Protein AF-0000000086521805 (afdb_homodimer)

Organism: NCBI:txid111769

Nearest PDB structures (foldseek):
  3w6j-assembly1_C  TM=8.591E-01  e=2.319E-16  Geobacillus stearothermophilus
  4i98-assembly1_C  TM=8.480E-01  e=3.031E-14  Streptococcus pneumoniae P1031
  3w6j-assembly2_E  TM=4.834E-01  e=1.628E-15  Geobacillus stearothermophilus
  4i98-assembly1_B  TM=4.849E-01  e=2.946E-13  Streptococcus pneumoniae P1031
  1t6s-assembly1_A  TM=4.443E-01  e=9.223E-12  Chlorobaculum tepidum TLS

Radius of gyration: 25.76 Å; Cα contacts (8 Å, |Δi|>4): 483; chains: 2; bounding box: 54×80×62 Å

InterPro domains:
  IPR005234 Chromosome segregation/condensation protein ScpB [PF04079] (6-166)
  IPR005234 Chromosome segregation/condensation protein ScpB [PIRSF019345] (3-171)
  IPR005234 Chromosome segregation/condensation protein ScpB [PTHR34298] (1-171)
  IPR005234 Chromosome segregation/condensation protein ScpB [TIGR00281] (2-167)
  IPR036388 Winged helix-like DNA-binding domain superfamily [G3DSA:1.10.10.10] (1-81)
  IPR036388 Winged helix-like DNA-binding domain superfamily [G3DSA:1.10.10.10] (82-173)
  IPR036390 Winged helix DNA-binding domain superfamily [SSF46785] (2-77)
  IPR036390 Winged helix DNA-binding domain superfamily [SSF46785] (81-157)

Foldseek 3Di:
DLLLVVVVVVQAPDPAAAALVRSVVVDDVVVVQDSVNNVVSLVVNQVVCPPPQWHWFQWQRHIHIDGDLVCVVVVQVPQPDRPDPDDPLLVLLLVCQLVPPQDFQVRSCVVVVHHRDPVSVVVCVVQQQKDFPFFDPDVVRTTTMHGDSSVGRQQRHNDSVPDDDPVVVVVPPVVSRPRPCPRD/DLLLVVVVVVQAPDPAAAALVRSVVVDDVVVVQDSVNNVVSLVVNQVVCPPPQWHWFQWQRHIHIDGDLVCVVVVQVPPPDRPDDDDPLLVLLLVCQLVPPQDFQVRSCVVVVHHRDPVSVVVCVVQQQKDFPFFDPDVVRTTTMHGDSSVRRQQRHNDSVPDDDPVVVVVPPVVSRPRPCPDD

Sequence (368 aa):
MNLELILQAILLTADKPLSLEQLESYFLPEERVSRSAIRVALHTLQAACATQSFELQETASGFRLQTRAAFQTWVQRHSEEKPAKYSRAFLETLALIAWRQPITRAEIEAVRGVAVNANVIKTLLEREWVKVLGHKDVPGRPEMLGTTRQFLDYFNLKSLDELPSLLAMKGLDIDQLPLALDSKMNLELILQAILLTADKPLSLEQLESYFLPEERVSRSAIRVALHTLQAACATQSFELQETASGFRLQTRAAFQTWVQRHSEEKPAKYSRAFLETLALIAWRQPITRAEIEAVRGVAVNANVIKTLLEREWVKVLGHKDVPGRPEMLGTTRQFLDYFNLKSLDELPSLLAMKGLDIDQLPLALDSK

Structure (mmCIF, N/CA/C/O backbone):
data_AF-0000000086521805-model_v1
#
loop_
_entity.id
_entity.type
_entity.pdbx_description
1 polymer 'SMC-Scp complex subunit ScpB'
#
loop_
_atom_site.group_PDB
_atom_site.id
_atom_site.type_symbol
_atom_site.label_atom_id
_atom_site.label_alt_id
_atom_site.label_comp_id
_atom_site.label_asym_id
_atom_site.label_entity_id
_atom_site.label_seq_id
_atom_site.pdbx_PDB_ins_code
_atom_site.Cartn_x
_atom_site.Cartn_y
_atom_site.Cartn_z
_atom_site.occupancy
_atom_site.B_iso_or_equiv
_atom_site.auth_seq_id
_atom_site.auth_comp_id
_atom_site.auth_asym_id
_atom_site.auth_atom_id
_atom_site.pdbx_PDB_model_num
ATOM 1 N N . MET A 1 1 ? 20.828 -3.129 14.422 1 81.94 1 MET A N 1
ATOM 2 C CA . MET A 1 1 ? 19.922 -3.092 13.281 1 81.94 1 MET A CA 1
ATOM 3 C C . MET A 1 1 ? 18.906 -4.238 13.359 1 81.94 1 MET A C 1
ATOM 5 O O . MET A 1 1 ? 19.281 -5.379 13.633 1 81.94 1 MET A O 1
ATOM 9 N N . ASN A 1 2 ? 17.609 -3.957 13.523 1 94.44 2 ASN A N 1
ATOM 10 C CA . ASN A 1 2 ? 16.578 -4.98 13.555 1 94.44 2 ASN A CA 1
ATOM 11 C C . ASN A 1 2 ? 16.109 -5.348 12.148 1 94.44 2 ASN A C 1
ATOM 13 O O . ASN A 1 2 ? 15.195 -4.723 11.609 1 94.44 2 ASN A O 1
ATOM 17 N N . LEU A 1 3 ? 16.734 -6.387 11.602 1 97.75 3 LEU A N 1
ATOM 18 C CA . LEU A 1 3 ? 16.578 -6.73 10.195 1 97.75 3 LEU A CA 1
ATOM 19 C C . LEU A 1 3 ? 15.148 -7.152 9.898 1 97.75 3 LEU A C 1
ATOM 21 O O . LEU A 1 3 ? 14.617 -6.855 8.82 1 97.75 3 LEU A O 1
ATOM 25 N N . GLU A 1 4 ? 14.562 -7.793 10.852 1 97.88 4 GLU A N 1
ATOM 26 C CA . GLU A 1 4 ? 13.188 -8.25 10.68 1 97.88 4 GLU A CA 1
ATOM 27 C C . GLU A 1 4 ? 12.234 -7.066 10.484 1 97.88 4 GLU A C 1
ATOM 29 O O . GLU A 1 4 ? 11.375 -7.094 9.602 1 97.88 4 GLU A O 1
ATOM 34 N N . LEU A 1 5 ? 12.445 -6.066 11.219 1 98.12 5 LEU A N 1
ATOM 35 C CA . LEU A 1 5 ? 11.578 -4.895 11.133 1 98.12 5 LEU A CA 1
ATOM 36 C C . LEU A 1 5 ? 11.867 -4.098 9.867 1 98.12 5 LEU A C 1
ATOM 38 O O . LEU A 1 5 ? 10.961 -3.527 9.266 1 98.12 5 LEU A O 1
ATOM 42 N N . ILE A 1 6 ? 13.102 -4.078 9.516 1 97.94 6 ILE A N 1
ATOM 43 C CA . ILE A 1 6 ? 13.461 -3.398 8.273 1 97.94 6 ILE A CA 1
ATOM 44 C C . ILE A 1 6 ? 12.805 -4.102 7.09 1 97.94 6 ILE A C 1
ATOM 46 O O . ILE A 1 6 ? 12.211 -3.455 6.227 1 97.94 6 ILE A O 1
ATOM 50 N N . LEU A 1 7 ? 12.875 -5.379 7.062 1 98.56 7 LEU A N 1
ATOM 51 C CA . LEU A 1 7 ? 12.258 -6.156 5.992 1 98.56 7 LEU A CA 1
ATOM 52 C C . LEU A 1 7 ? 10.742 -5.992 6.004 1 98.56 7 LEU A C 1
ATOM 54 O O . LEU A 1 7 ? 10.109 -5.938 4.949 1 98.56 7 LEU A O 1
ATOM 58 N N . GLN A 1 8 ? 10.195 -5.914 7.191 1 98.69 8 GLN A N 1
ATOM 59 C CA . GLN A 1 8 ? 8.766 -5.641 7.305 1 98.69 8 GLN A CA 1
ATOM 60 C C . GLN A 1 8 ? 8.406 -4.316 6.633 1 98.69 8 GLN A C 1
ATOM 62 O O . GLN A 1 8 ? 7.473 -4.258 5.828 1 98.69 8 GLN A O 1
ATOM 67 N N . ALA A 1 9 ? 9.133 -3.309 6.922 1 98 9 ALA A N 1
ATOM 68 C CA . ALA A 1 9 ? 8.891 -1.988 6.348 1 98 9 ALA A CA 1
ATOM 69 C C . ALA A 1 9 ? 8.984 -2.025 4.824 1 98 9 ALA A C 1
ATOM 71 O O . ALA A 1 9 ? 8.109 -1.508 4.129 1 98 9 ALA A O 1
ATOM 72 N N . ILE A 1 10 ? 9.984 -2.67 4.332 1 97.5 10 ILE A N 1
ATOM 73 C CA . ILE A 1 10 ? 10.234 -2.762 2.896 1 97.5 10 ILE A CA 1
ATOM 74 C C . ILE A 1 10 ? 9.078 -3.502 2.219 1 97.5 10 ILE A C 1
ATOM 76 O O . ILE A 1 10 ? 8.516 -3.018 1.233 1 97.5 10 ILE A O 1
ATOM 80 N N . LEU A 1 11 ? 8.695 -4.59 2.807 1 98.12 11 LEU A N 1
ATOM 81 C CA . LEU A 1 11 ? 7.703 -5.453 2.166 1 98.12 11 LEU A CA 1
ATOM 82 C C . LEU A 1 11 ? 6.309 -4.844 2.264 1 98.12 11 LEU A C 1
ATOM 84 O O . LEU A 1 11 ? 5.488 -5.012 1.357 1 98.12 11 LEU A O 1
ATOM 88 N N . LEU A 1 12 ? 6.027 -4.137 3.314 1 97.25 12 LEU A N 1
ATOM 89 C CA . LEU A 1 12 ? 4.723 -3.502 3.461 1 97.25 12 LEU A CA 1
ATOM 90 C C . LEU A 1 12 ? 4.543 -2.385 2.439 1 97.25 12 LEU A C 1
ATOM 92 O O . LEU A 1 12 ? 3.416 -2.064 2.055 1 97.25 12 LEU A O 1
ATOM 96 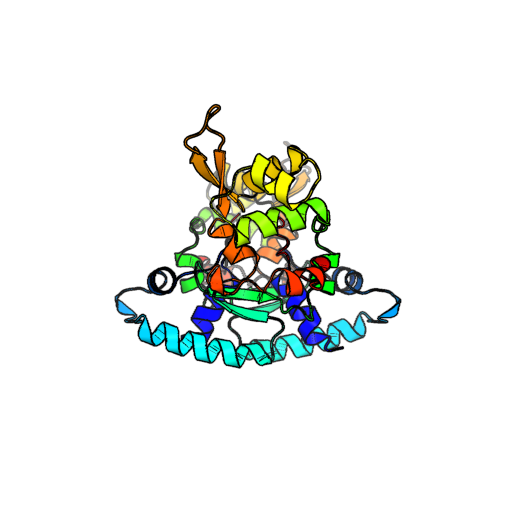N N . THR A 1 13 ? 5.66 -1.819 1.996 1 95.06 13 THR A N 1
ATOM 97 C CA . THR A 1 13 ? 5.57 -0.682 1.087 1 95.06 13 THR A CA 1
ATOM 98 C C . THR A 1 13 ? 5.789 -1.125 -0.357 1 95.06 13 THR A C 1
ATOM 100 O O . THR A 1 13 ? 5.625 -0.333 -1.286 1 95.06 13 THR A O 1
ATOM 103 N N . ALA A 1 14 ? 6.125 -2.379 -0.542 1 94.62 14 ALA A N 1
ATOM 104 C CA . ALA A 1 14 ? 6.348 -2.906 -1.885 1 94.62 14 ALA A CA 1
ATOM 105 C C . ALA A 1 14 ? 5.023 -3.193 -2.59 1 94.62 14 ALA A C 1
ATOM 107 O O . ALA A 1 14 ? 4.078 -3.68 -1.968 1 94.62 14 ALA A O 1
ATOM 108 N N . ASP A 1 15 ? 4.98 -2.986 -3.889 1 91.56 15 ASP A N 1
ATOM 109 C CA . ASP A 1 15 ? 3.762 -3.227 -4.66 1 91.56 15 ASP A CA 1
ATOM 110 C C . ASP A 1 15 ? 3.836 -4.559 -5.398 1 91.56 15 ASP A C 1
ATOM 112 O O . ASP A 1 15 ? 2.916 -4.918 -6.137 1 91.56 15 ASP A O 1
ATOM 116 N N . LYS A 1 16 ? 4.898 -5.199 -5.266 1 94.69 16 LYS A N 1
ATOM 117 C CA . LYS A 1 16 ? 5.121 -6.508 -5.875 1 94.69 16 LYS A CA 1
ATOM 118 C C . LYS A 1 16 ? 5.988 -7.391 -4.98 1 94.69 16 LYS A C 1
ATOM 120 O O . LYS A 1 16 ? 6.68 -6.887 -4.09 1 94.69 16 LYS A O 1
ATOM 125 N N . PRO A 1 17 ? 5.93 -8.695 -5.191 1 97.56 17 PRO A N 1
ATOM 126 C CA . PRO A 1 17 ? 6.871 -9.547 -4.449 1 97.56 17 PRO A CA 1
ATOM 127 C C . PRO A 1 17 ? 8.328 -9.211 -4.754 1 97.56 17 PRO A C 1
ATOM 129 O O . PRO A 1 17 ? 8.656 -8.812 -5.875 1 97.56 17 PRO A O 1
ATOM 132 N N . LEU A 1 18 ? 9.164 -9.414 -3.744 1 97.75 18 LEU A N 1
ATOM 133 C CA . LEU A 1 18 ? 10.586 -9.117 -3.906 1 97.75 18 LEU A CA 1
ATOM 134 C C . LEU A 1 18 ? 11.43 -10.367 -3.684 1 97.75 18 LEU A C 1
ATOM 136 O O . LEU A 1 18 ? 11.273 -11.062 -2.676 1 97.75 18 LEU A O 1
ATOM 140 N N . SER A 1 19 ? 12.289 -10.625 -4.633 1 97.94 19 SER A N 1
ATOM 141 C CA . SER A 1 19 ? 13.219 -11.742 -4.492 1 97.94 19 SER A CA 1
ATOM 142 C C . SER A 1 19 ? 14.258 -11.469 -3.412 1 97.94 19 SER A C 1
ATOM 144 O O . SER A 1 19 ? 14.391 -10.336 -2.949 1 97.94 19 SER A O 1
ATOM 146 N N . LEU A 1 20 ? 15.031 -12.547 -3.051 1 98 20 LEU A N 1
ATOM 147 C CA . LEU A 1 20 ? 16.109 -12.383 -2.088 1 98 20 LEU A CA 1
ATOM 148 C C . LEU A 1 20 ? 17.156 -11.391 -2.598 1 98 20 LEU A C 1
ATOM 150 O O . LEU A 1 20 ? 17.656 -10.57 -1.831 1 98 20 LEU A O 1
ATOM 154 N N . GLU A 1 21 ? 17.422 -11.492 -3.879 1 96.94 21 GLU A N 1
ATOM 155 C CA . GLU A 1 21 ? 18.391 -10.586 -4.5 1 96.94 21 GLU A CA 1
ATOM 156 C C . GLU A 1 21 ? 17.891 -9.141 -4.438 1 96.94 21 GLU A C 1
ATOM 158 O O . GLU A 1 21 ? 18.656 -8.234 -4.102 1 96.94 21 GLU A O 1
ATOM 163 N N . GLN A 1 22 ? 16.688 -8.93 -4.777 1 96.56 22 GLN A N 1
ATOM 164 C CA . GLN A 1 22 ? 16.094 -7.59 -4.723 1 96.56 22 GLN A CA 1
ATOM 165 C C . GLN A 1 22 ? 16.109 -7.047 -3.297 1 96.56 22 GLN A C 1
ATOM 167 O O . GLN A 1 22 ? 16.422 -5.875 -3.074 1 96.56 22 GLN A O 1
ATOM 172 N N . LEU A 1 23 ? 15.727 -7.863 -2.316 1 97.88 23 LEU A N 1
ATOM 173 C CA . LEU A 1 23 ? 15.758 -7.449 -0.919 1 97.88 23 LEU A CA 1
ATOM 174 C C . LEU A 1 23 ? 17.172 -7.051 -0.501 1 97.88 23 LEU A C 1
ATOM 176 O O . LEU A 1 23 ? 17.359 -6.055 0.2 1 97.88 23 LEU A O 1
ATOM 180 N N . GLU A 1 24 ? 18.125 -7.805 -0.958 1 96.62 24 GLU A N 1
ATOM 181 C CA . GLU A 1 24 ? 19.516 -7.504 -0.649 1 96.62 24 GLU A CA 1
ATOM 182 C C . GLU A 1 24 ? 19.922 -6.133 -1.184 1 96.62 24 GLU A C 1
ATOM 184 O O . GLU A 1 24 ? 20.703 -5.418 -0.552 1 96.62 24 GLU A O 1
ATOM 189 N N . SER A 1 25 ? 19.375 -5.766 -2.291 1 95.12 25 SER A N 1
ATOM 190 C CA . SER A 1 25 ? 19.75 -4.523 -2.965 1 95.12 25 SER A CA 1
ATOM 191 C C . SER A 1 25 ? 19.266 -3.305 -2.189 1 95.12 25 SER A C 1
ATOM 193 O O . SER A 1 25 ? 19.688 -2.182 -2.461 1 95.12 25 SER A O 1
ATOM 195 N N . TYR A 1 26 ? 18.406 -3.479 -1.226 1 95.12 26 TYR A N 1
ATOM 196 C CA . TYR A 1 26 ? 17.938 -2.375 -0.395 1 95.12 26 TYR A CA 1
ATOM 197 C C . TYR A 1 26 ? 19 -1.955 0.609 1 95.12 26 TYR A C 1
ATOM 199 O O . TYR A 1 26 ? 18.891 -0.902 1.24 1 95.12 26 TYR A O 1
ATOM 207 N N . PHE A 1 27 ? 20.031 -2.76 0.717 1 96 27 PHE A N 1
ATOM 208 C CA . PHE A 1 27 ? 21.062 -2.496 1.715 1 96 27 PHE A CA 1
ATOM 209 C C . PHE A 1 27 ? 22.359 -2.07 1.049 1 96 27 PHE A C 1
ATOM 211 O O . PHE A 1 27 ? 22.734 -2.594 -0.006 1 96 27 PHE A O 1
ATOM 218 N N . LEU A 1 28 ? 23.031 -1.147 1.717 1 93.88 28 LEU A N 1
ATOM 219 C CA . LEU A 1 28 ? 24.344 -0.722 1.253 1 93.88 28 LEU A CA 1
ATOM 220 C C . LEU A 1 28 ? 25.406 -1.768 1.588 1 93.88 28 LEU A C 1
ATOM 222 O O . LEU A 1 28 ? 25.266 -2.502 2.57 1 93.88 28 LEU A O 1
ATOM 226 N N . PRO A 1 29 ? 26.453 -1.758 0.755 1 93.88 29 PRO A N 1
ATOM 227 C CA . PRO A 1 29 ? 27.516 -2.727 1.018 1 93.88 29 PRO A CA 1
ATOM 228 C C . PRO A 1 29 ? 28.094 -2.617 2.432 1 93.88 29 PRO A C 1
ATOM 230 O O . PRO A 1 29 ? 28.406 -3.633 3.055 1 93.88 29 PRO A O 1
ATOM 233 N N . GLU A 1 30 ? 28.078 -1.442 2.986 1 94.38 30 GLU A N 1
ATOM 234 C CA . GLU A 1 30 ? 28.656 -1.199 4.305 1 94.38 30 GLU A CA 1
ATOM 235 C C . GLU A 1 30 ? 27.797 -1.804 5.41 1 94.38 30 GLU A C 1
ATOM 237 O O . GLU A 1 30 ? 28.266 -2.02 6.523 1 94.38 30 GLU A O 1
ATOM 242 N N . GLU A 1 31 ? 26.531 -2.08 5.094 1 94.38 31 GLU A N 1
ATOM 243 C CA . GLU A 1 31 ? 25.625 -2.658 6.082 1 94.38 31 GLU A CA 1
ATOM 244 C C . GLU A 1 31 ? 25.812 -4.164 6.199 1 94.38 31 GLU A C 1
ATOM 246 O O . GLU A 1 31 ? 25.359 -4.785 7.16 1 94.38 31 GLU A O 1
ATOM 251 N N . ARG A 1 32 ? 26.5 -4.805 5.266 1 94.25 32 ARG A N 1
ATOM 252 C CA . ARG A 1 32 ? 26.938 -6.195 5.281 1 94.25 32 ARG A CA 1
ATOM 253 C C . ARG A 1 32 ? 25.781 -7.141 5.566 1 94.25 32 ARG A C 1
ATOM 255 O O . ARG A 1 32 ? 25.891 -8.031 6.41 1 94.25 32 ARG A O 1
ATOM 262 N N . VAL A 1 33 ? 24.672 -6.91 5.016 1 97.12 33 VAL A N 1
ATOM 263 C CA . VAL A 1 33 ? 23.531 -7.809 5.133 1 97.12 33 VAL A CA 1
ATOM 264 C C . VAL A 1 33 ? 23.594 -8.859 4.027 1 97.12 33 VAL A C 1
ATOM 266 O O . VAL A 1 33 ? 23.516 -8.531 2.844 1 97.12 33 VAL A O 1
ATOM 269 N N . SER A 1 34 ? 23.688 -10.141 4.422 1 96.38 34 SER A N 1
ATOM 270 C CA . SER A 1 34 ? 23.781 -11.242 3.467 1 96.38 34 SER A CA 1
ATOM 271 C C . SER A 1 34 ? 22.406 -11.805 3.141 1 96.38 34 SER A C 1
ATOM 273 O O . SER A 1 34 ? 21.453 -11.594 3.889 1 96.38 34 SER A O 1
ATOM 275 N N . ARG A 1 35 ? 22.406 -12.57 2.105 1 96.62 35 ARG A N 1
ATOM 276 C CA . ARG A 1 35 ? 21.172 -13.242 1.737 1 96.62 35 ARG A CA 1
ATOM 277 C C . ARG A 1 35 ? 20.766 -14.266 2.799 1 96.62 35 ARG A C 1
ATOM 279 O O . ARG A 1 35 ? 19.578 -14.461 3.053 1 96.62 35 ARG A O 1
ATOM 286 N N . SER A 1 36 ? 21.703 -14.875 3.363 1 97.5 36 SER A N 1
ATOM 287 C CA . SER A 1 36 ? 21.422 -15.82 4.438 1 97.5 36 SER A CA 1
ATOM 288 C C . SER A 1 36 ? 20.797 -15.125 5.641 1 97.5 36 SER A C 1
ATOM 290 O O . SER A 1 36 ? 19.859 -15.641 6.246 1 97.5 36 SER A O 1
ATOM 292 N N . ALA A 1 37 ? 21.297 -14.016 6.004 1 97.94 37 ALA A N 1
ATOM 293 C CA . ALA A 1 37 ? 20.734 -13.227 7.098 1 97.94 37 ALA A CA 1
ATOM 294 C C . ALA A 1 37 ? 19.297 -12.805 6.789 1 97.94 37 ALA A C 1
ATOM 296 O O . ALA A 1 37 ? 18.438 -12.812 7.668 1 97.94 37 ALA A O 1
ATOM 297 N N . ILE A 1 38 ? 19.094 -12.438 5.527 1 98.56 38 ILE A N 1
ATOM 298 C CA . ILE A 1 38 ? 17.75 -12.039 5.094 1 98.56 38 ILE A CA 1
ATOM 299 C C . ILE A 1 38 ? 16.797 -13.211 5.242 1 98.56 38 ILE A C 1
ATOM 301 O O . ILE A 1 38 ? 15.68 -13.047 5.75 1 98.56 38 ILE A O 1
ATOM 305 N N . ARG A 1 39 ? 17.203 -14.352 4.871 1 98.19 39 ARG A N 1
ATOM 306 C CA . ARG A 1 39 ? 16.359 -15.531 4.98 1 98.19 39 ARG A CA 1
ATOM 307 C C . ARG A 1 39 ? 15.984 -15.805 6.434 1 98.19 39 ARG A C 1
ATOM 309 O O . ARG A 1 39 ? 14.828 -16.125 6.738 1 98.19 39 ARG A O 1
ATOM 316 N N . VAL A 1 40 ? 16.922 -15.727 7.254 1 98.25 40 VAL A N 1
ATOM 317 C CA . VAL A 1 40 ? 16.672 -15.945 8.68 1 98.25 40 VAL A CA 1
ATOM 318 C C . VAL A 1 40 ? 15.695 -14.906 9.203 1 98.25 40 VAL A C 1
ATOM 320 O O . VAL A 1 40 ? 14.758 -15.242 9.93 1 98.25 40 VAL A O 1
ATOM 323 N N . ALA A 1 41 ? 15.906 -13.711 8.828 1 98.62 41 ALA A N 1
ATOM 324 C CA . ALA A 1 41 ? 15.031 -12.625 9.266 1 98.62 41 ALA A CA 1
ATOM 325 C C . ALA A 1 41 ? 13.617 -12.812 8.727 1 98.62 41 ALA A C 1
ATOM 327 O O . ALA A 1 41 ? 12.641 -12.5 9.414 1 98.62 41 ALA A O 1
ATOM 328 N N . LEU A 1 42 ? 13.523 -13.273 7.504 1 98.75 42 LEU A N 1
ATOM 329 C CA . LEU A 1 42 ? 12.211 -13.539 6.918 1 98.75 42 LEU A CA 1
ATOM 330 C C . LEU A 1 42 ? 11.477 -14.633 7.691 1 98.75 42 LEU A C 1
ATOM 332 O O . LEU A 1 42 ? 10.258 -14.562 7.863 1 98.75 42 LEU A O 1
ATOM 336 N N . HIS A 1 43 ? 12.195 -15.578 8.117 1 98.19 43 HIS A N 1
ATOM 337 C CA . HIS A 1 43 ? 11.602 -16.625 8.945 1 98.19 43 HIS A CA 1
ATOM 338 C C . HIS A 1 43 ? 11.086 -16.047 10.266 1 98.19 43 HIS A C 1
ATOM 340 O O . HIS A 1 43 ? 9.977 -16.391 10.703 1 98.19 43 HIS A O 1
ATOM 346 N N . THR A 1 44 ? 11.852 -15.273 10.859 1 98.19 44 THR A N 1
ATOM 347 C CA . THR A 1 44 ? 11.445 -14.602 12.086 1 98.19 44 THR A CA 1
ATOM 348 C C . THR A 1 44 ? 10.219 -13.727 11.844 1 98.19 44 THR A C 1
ATOM 350 O O . THR A 1 44 ? 9.281 -13.727 12.648 1 98.19 44 THR A O 1
ATOM 353 N N . LEU A 1 45 ? 10.242 -13.016 10.75 1 98.38 45 LEU A N 1
ATOM 354 C CA . LEU A 1 45 ? 9.117 -12.164 10.367 1 98.38 45 LEU A CA 1
ATOM 355 C C . LEU A 1 45 ? 7.852 -13 10.172 1 98.38 45 LEU A C 1
ATOM 357 O O . LEU A 1 45 ? 6.766 -12.602 10.594 1 98.38 45 LEU A O 1
ATOM 361 N N . GLN A 1 46 ? 8.016 -14.078 9.539 1 98.25 46 GLN A N 1
ATOM 362 C CA . GLN A 1 46 ? 6.883 -14.977 9.32 1 98.25 46 GLN A CA 1
ATOM 363 C C . GLN A 1 46 ? 6.219 -15.344 10.648 1 98.25 46 GLN A C 1
ATOM 365 O O . GLN A 1 46 ? 4.992 -15.297 10.758 1 98.25 46 GLN A O 1
ATOM 370 N N . ALA A 1 47 ? 6.973 -15.68 11.578 1 97.69 47 ALA A N 1
ATOM 371 C CA . ALA A 1 47 ? 6.465 -16.047 12.898 1 97.69 47 ALA A CA 1
ATOM 372 C C . ALA A 1 47 ? 5.789 -14.859 13.578 1 97.69 47 ALA A C 1
ATOM 374 O O . ALA A 1 47 ? 4.742 -15.008 14.211 1 97.69 47 ALA A O 1
ATOM 375 N N . ALA A 1 48 ? 6.359 -13.727 13.422 1 96.69 48 ALA A N 1
ATOM 376 C CA . ALA A 1 48 ? 5.844 -12.516 14.055 1 96.69 48 ALA A CA 1
ATOM 377 C C . ALA A 1 48 ? 4.5 -12.109 13.453 1 96.69 48 ALA A C 1
ATOM 379 O O . ALA A 1 48 ? 3.699 -11.438 14.102 1 96.69 48 ALA A O 1
ATOM 380 N N . CYS A 1 49 ? 4.219 -12.523 12.234 1 97.38 49 CYS A N 1
ATOM 381 C CA . CYS A 1 49 ? 2.994 -12.156 11.523 1 97.38 49 CYS A CA 1
ATOM 382 C C . CYS A 1 49 ? 1.788 -12.875 12.117 1 97.38 49 CYS A C 1
ATOM 384 O O . CYS A 1 49 ? 0.645 -12.5 11.852 1 97.38 49 CYS A O 1
ATOM 386 N N . ALA A 1 50 ? 1.977 -13.859 12.93 1 94.94 50 ALA A N 1
ATOM 387 C CA . ALA A 1 50 ? 0.901 -14.695 13.461 1 94.94 50 ALA A CA 1
ATOM 388 C C . ALA A 1 50 ? -0.111 -13.859 14.242 1 94.94 50 ALA A C 1
ATOM 390 O O . ALA A 1 50 ? -1.288 -14.219 14.32 1 94.94 50 ALA A O 1
ATOM 391 N N . THR A 1 51 ? 0.338 -12.773 14.758 1 94.88 51 THR A N 1
ATOM 392 C CA . THR A 1 51 ? -0.541 -11.953 15.578 1 94.88 51 THR A CA 1
ATOM 393 C C . THR A 1 51 ? -0.939 -10.68 14.836 1 94.88 51 THR A C 1
ATOM 395 O O . THR A 1 51 ? -1.428 -9.727 15.445 1 94.88 51 THR A O 1
ATOM 398 N N . GLN A 1 52 ? -0.668 -10.633 13.617 1 97.44 52 GLN A N 1
ATOM 399 C CA . GLN A 1 52 ? -0.974 -9.469 12.789 1 97.44 52 GLN A CA 1
ATOM 400 C C . GLN A 1 52 ? -2.086 -9.781 11.789 1 97.44 52 GLN A C 1
ATOM 402 O O . GLN A 1 52 ? -2.5 -10.938 11.656 1 97.44 52 GLN A O 1
ATOM 407 N N . SER A 1 53 ? -2.562 -8.734 11.188 1 98.12 53 SER A N 1
ATOM 408 C CA . SER A 1 53 ? -3.605 -8.898 10.18 1 98.12 53 SER A CA 1
ATOM 409 C C . SER A 1 53 ? -3.016 -9.312 8.836 1 98.12 53 SER A C 1
ATOM 411 O O . SER A 1 53 ? -3.754 -9.602 7.891 1 98.12 53 SER A O 1
ATOM 413 N N . PHE A 1 54 ? -1.688 -9.398 8.734 1 98 54 PHE A N 1
ATOM 414 C CA . PHE A 1 54 ? -1.013 -9.727 7.484 1 98 54 PHE A CA 1
ATOM 415 C C . PHE A 1 54 ? -0.125 -10.953 7.66 1 98 54 PHE A C 1
ATOM 417 O O . PHE A 1 54 ? 0.142 -11.383 8.789 1 98 54 PHE A O 1
ATOM 424 N N . GLU A 1 55 ? 0.285 -11.445 6.504 1 98.06 55 GLU A N 1
ATOM 425 C CA . GLU A 1 55 ? 1.144 -12.625 6.504 1 98.06 55 GLU A CA 1
ATOM 426 C C . GLU A 1 55 ? 2.227 -12.516 5.434 1 98.06 55 GLU A C 1
ATOM 428 O O . GLU A 1 55 ? 2.076 -11.773 4.461 1 98.06 55 GLU A O 1
ATOM 433 N N . LEU A 1 56 ? 3.32 -13.188 5.73 1 98.5 56 LEU A N 1
ATOM 434 C CA . LEU A 1 56 ? 4.398 -13.297 4.754 1 98.5 56 LEU A CA 1
ATOM 435 C C . LEU A 1 56 ? 4.148 -14.461 3.799 1 98.5 56 LEU A C 1
ATOM 437 O O . LEU A 1 56 ? 3.941 -15.594 4.23 1 98.5 56 LEU A O 1
ATOM 441 N N . GLN A 1 57 ? 4.16 -14.148 2.512 1 97.25 57 GLN A N 1
ATOM 442 C CA . GLN A 1 57 ? 3.943 -15.156 1.479 1 97.25 57 GLN A CA 1
ATOM 443 C C . GLN A 1 57 ? 5.121 -15.203 0.509 1 97.25 57 GLN A C 1
ATOM 445 O O . GLN A 1 57 ? 5.633 -14.164 0.086 1 97.25 57 GLN A O 1
ATOM 450 N N . GLU A 1 58 ? 5.543 -16.391 0.279 1 97.44 58 GLU A N 1
ATOM 451 C CA . GLU A 1 58 ? 6.531 -16.594 -0.779 1 97.44 58 GLU A CA 1
ATOM 452 C C . GLU A 1 58 ? 5.871 -17.078 -2.066 1 97.44 58 GLU A C 1
ATOM 454 O O . GLU A 1 58 ? 5.109 -18.047 -2.053 1 97.44 58 GLU A O 1
ATOM 459 N N . THR A 1 59 ? 6.102 -16.359 -3.172 1 97.12 59 THR A N 1
ATOM 460 C CA . THR A 1 59 ? 5.582 -16.719 -4.48 1 97.12 59 THR A CA 1
ATOM 461 C C . THR A 1 59 ? 6.719 -16.984 -5.465 1 97.12 59 THR A C 1
ATOM 463 O O . THR A 1 59 ? 7.883 -17.078 -5.066 1 97.12 59 THR A O 1
ATOM 466 N N . ALA A 1 60 ? 6.332 -17.172 -6.711 1 97 60 ALA A N 1
ATOM 467 C CA . ALA A 1 60 ? 7.332 -17.438 -7.738 1 97 60 ALA A CA 1
ATOM 468 C C . ALA A 1 60 ? 8.312 -16.266 -7.871 1 97 60 ALA A C 1
ATOM 470 O O . ALA A 1 60 ? 9.484 -16.469 -8.195 1 97 60 ALA A O 1
ATOM 471 N N . SER A 1 61 ? 7.852 -15.117 -7.555 1 97.69 61 SER A N 1
ATOM 472 C CA . SER A 1 61 ? 8.68 -13.938 -7.785 1 97.69 61 SER A CA 1
ATOM 473 C C . SER A 1 61 ? 9.375 -13.492 -6.504 1 97.69 61 SER A C 1
ATOM 475 O O . SER A 1 61 ? 10.18 -12.555 -6.523 1 97.69 61 SER A O 1
ATOM 477 N N . GLY A 1 62 ? 8.961 -14.094 -5.395 1 98.12 62 GLY A N 1
ATOM 478 C CA . GLY A 1 62 ? 9.625 -13.734 -4.152 1 98.12 62 GLY A CA 1
ATOM 479 C C . GLY A 1 62 ? 8.672 -13.602 -2.98 1 98.12 62 GLY A C 1
ATOM 480 O O . GLY A 1 62 ? 7.738 -14.398 -2.842 1 98.12 62 GLY A O 1
ATOM 481 N N . PHE A 1 63 ? 9 -12.602 -2.131 1 98.56 63 PHE A N 1
ATOM 482 C CA . PHE A 1 63 ? 8.289 -12.461 -0.868 1 98.56 63 PHE A CA 1
ATOM 483 C C . PHE A 1 63 ? 7.406 -11.219 -0.88 1 98.56 63 PHE A C 1
ATOM 485 O O . PHE A 1 63 ? 7.797 -10.18 -1.419 1 98.56 63 PHE A O 1
ATOM 492 N N . ARG A 1 64 ? 6.281 -11.367 -0.215 1 98.19 64 ARG A N 1
ATOM 493 C CA . ARG A 1 64 ? 5.406 -10.219 -0.02 1 98.19 64 ARG A CA 1
ATOM 494 C C . ARG A 1 64 ? 4.645 -10.328 1.3 1 98.19 64 ARG A C 1
ATOM 496 O O . ARG A 1 64 ? 4.473 -11.422 1.835 1 98.19 64 ARG A O 1
ATOM 503 N N . LEU A 1 65 ? 4.281 -9.18 1.799 1 98.31 65 LEU A N 1
ATOM 504 C CA . LEU A 1 65 ? 3.299 -9.141 2.875 1 98.31 65 LEU A CA 1
ATOM 505 C C . LEU A 1 65 ? 1.91 -8.82 2.33 1 98.31 65 LEU A C 1
ATOM 507 O O . LEU A 1 65 ? 1.753 -7.902 1.521 1 98.31 65 LEU A O 1
ATOM 511 N N . GLN A 1 66 ? 0.95 -9.633 2.783 1 96.69 66 GLN A N 1
ATOM 512 C CA . GLN A 1 66 ? -0.411 -9.43 2.297 1 96.69 66 GLN A CA 1
ATOM 513 C C . GLN A 1 66 ? -1.431 -9.641 3.412 1 96.69 66 GLN A C 1
ATOM 515 O O . GLN A 1 66 ? -1.138 -10.305 4.41 1 96.69 66 GLN A O 1
ATOM 520 N N . THR A 1 67 ? -2.578 -9.016 3.18 1 96.75 67 THR A N 1
ATOM 521 C CA . THR A 1 67 ? -3.65 -9.156 4.156 1 96.75 67 THR A CA 1
ATOM 522 C C . THR A 1 67 ? -4.082 -10.617 4.273 1 96.75 67 THR A C 1
ATOM 524 O O . THR A 1 67 ? -4.262 -11.305 3.262 1 96.75 67 THR A O 1
ATOM 527 N N . ARG A 1 68 ? -4.219 -11.078 5.484 1 96.44 68 ARG A N 1
ATOM 528 C CA . ARG A 1 68 ? -4.711 -12.438 5.699 1 96.44 68 ARG A CA 1
ATOM 529 C C . ARG A 1 68 ? -6.141 -12.586 5.188 1 96.44 68 ARG A C 1
ATOM 531 O O . ARG A 1 68 ? -6.922 -11.625 5.223 1 96.44 68 ARG A O 1
ATOM 538 N N . ALA A 1 69 ? -6.473 -13.812 4.828 1 92.88 69 ALA A N 1
ATOM 539 C CA . ALA A 1 69 ? -7.781 -14.125 4.258 1 92.88 69 ALA A CA 1
ATOM 540 C C . ALA A 1 69 ? -8.898 -13.75 5.223 1 92.88 69 ALA A C 1
ATOM 542 O O . ALA A 1 69 ? -9.953 -13.258 4.805 1 92.88 69 ALA A O 1
ATOM 543 N N . ALA A 1 70 ? -8.648 -13.945 6.469 1 93.69 70 ALA A N 1
ATOM 544 C CA . ALA A 1 70 ? -9.656 -13.742 7.508 1 93.69 70 ALA A CA 1
ATOM 545 C C . ALA A 1 70 ? -10.117 -12.289 7.543 1 93.69 70 ALA A C 1
ATOM 547 O O . ALA A 1 70 ? -11.211 -11.992 8.023 1 93.69 70 ALA A O 1
ATOM 548 N N . PHE A 1 71 ? -9.344 -11.391 6.98 1 95 71 PHE A N 1
ATOM 549 C CA . PHE A 1 71 ? -9.656 -9.977 7.109 1 95 71 PHE A CA 1
ATOM 550 C C . PHE A 1 71 ? -10.008 -9.367 5.754 1 95 71 PHE A C 1
ATOM 552 O O . PHE A 1 71 ? -10.336 -8.188 5.66 1 95 71 PHE A O 1
ATOM 559 N N . GLN A 1 72 ? -10.008 -10.102 4.699 1 92.38 72 GLN A N 1
ATOM 560 C CA . GLN A 1 72 ? -10.18 -9.625 3.334 1 92.38 72 GLN A CA 1
ATOM 561 C C . GLN A 1 72 ? -11.578 -9.047 3.125 1 92.38 72 GLN A C 1
ATOM 563 O O . GLN A 1 72 ? -11.758 -8.094 2.361 1 92.38 72 GLN A O 1
ATOM 568 N N . THR A 1 73 ? -12.484 -9.602 3.777 1 90.38 73 THR A N 1
ATOM 569 C CA . THR A 1 73 ? -13.859 -9.156 3.605 1 90.38 73 THR A CA 1
ATOM 570 C C . THR A 1 73 ? -13.984 -7.66 3.896 1 90.38 73 THR A C 1
ATOM 572 O O . THR A 1 73 ? -14.648 -6.934 3.152 1 90.38 73 THR A O 1
ATOM 575 N N . TRP A 1 74 ? -13.383 -7.133 4.871 1 93.75 74 TRP A N 1
ATOM 576 C CA . TRP A 1 74 ? -13.469 -5.727 5.254 1 93.75 74 TRP A CA 1
ATOM 577 C C . TRP A 1 74 ? -12.664 -4.852 4.305 1 93.75 74 TRP A C 1
ATOM 579 O O . TRP A 1 74 ? -13.117 -3.779 3.898 1 93.75 74 TRP A O 1
ATOM 589 N N . VAL A 1 75 ? -11.516 -5.324 3.932 1 93 75 VAL A N 1
ATOM 590 C CA . VAL A 1 75 ? -10.617 -4.574 3.068 1 93 75 VAL A CA 1
ATOM 591 C C . VAL A 1 75 ? -11.234 -4.426 1.68 1 93 75 VAL A C 1
ATOM 593 O O . VAL A 1 75 ? -11.109 -3.371 1.049 1 93 75 VAL A O 1
ATOM 596 N N . GLN A 1 76 ? -11.961 -5.395 1.254 1 87.94 76 GLN A N 1
ATOM 597 C CA . GLN A 1 76 ? -12.531 -5.418 -0.09 1 87.94 76 GLN A CA 1
ATOM 598 C C . GLN A 1 76 ? -13.781 -4.551 -0.174 1 87.94 76 GLN A C 1
ATOM 600 O O . GLN A 1 76 ? -14.133 -4.07 -1.252 1 87.94 76 GLN A O 1
ATOM 605 N N . ARG A 1 77 ? -14.484 -4.375 0.874 1 82.19 77 ARG A N 1
ATOM 606 C CA . ARG A 1 77 ? -15.734 -3.623 0.884 1 82.19 77 ARG A CA 1
ATOM 607 C C . ARG A 1 77 ? -15.523 -2.197 0.388 1 82.19 77 ARG A C 1
ATOM 609 O O . ARG A 1 77 ? -16.422 -1.602 -0.214 1 82.19 77 ARG A O 1
ATOM 616 N N . HIS A 1 78 ? -14.406 -1.643 0.575 1 74 78 HIS A N 1
ATOM 617 C CA . HIS A 1 78 ? -14.266 -0.235 0.219 1 74 78 HIS A CA 1
ATOM 618 C C . HIS A 1 78 ? -13.344 -0.063 -0.984 1 74 78 HIS A C 1
ATOM 620 O O . HIS A 1 78 ? -12.953 1.059 -1.316 1 74 78 HIS A O 1
ATOM 626 N N . SER A 1 79 ? -13.086 -1.241 -1.429 1 72.25 79 SER A N 1
ATOM 627 C CA . SER A 1 79 ? -12.336 -1.109 -2.672 1 72.25 79 SER A CA 1
ATOM 628 C C . SER A 1 79 ? -13.242 -0.657 -3.816 1 72.25 79 SER A C 1
ATOM 630 O O . SER A 1 79 ? -14.391 -1.093 -3.92 1 72.25 79 SER A O 1
ATOM 632 N N . GLU A 1 80 ? -13.094 0.543 -4.234 1 61.09 80 GLU A N 1
ATOM 633 C CA . GLU A 1 80 ? -13.875 1.102 -5.336 1 61.09 80 GLU A CA 1
ATOM 634 C C . GLU A 1 80 ? -14.055 0.082 -6.457 1 61.09 80 GLU A C 1
ATOM 636 O O . GLU A 1 80 ? -15.062 0.103 -7.164 1 61.09 80 GLU A O 1
ATOM 641 N N . GLU A 1 81 ? -13.055 -0.711 -6.57 1 58.78 81 GLU A N 1
ATOM 642 C CA . GLU A 1 81 ? -13.117 -1.697 -7.645 1 58.78 81 GLU A CA 1
ATOM 643 C C . GLU A 1 81 ? -13.438 -3.086 -7.102 1 58.78 81 GLU A C 1
ATOM 645 O O . GLU A 1 81 ? -12.688 -3.627 -6.285 1 58.78 81 GLU A O 1
ATOM 650 N N . LYS A 1 82 ? -14.672 -3.357 -7.066 1 59.38 82 LYS A N 1
ATOM 651 C CA . LYS A 1 82 ? -14.992 -4.727 -6.668 1 59.38 82 LYS A CA 1
ATOM 652 C C . LYS A 1 82 ? -14.32 -5.742 -7.586 1 59.38 82 LYS A C 1
ATOM 654 O O . LYS A 1 82 ? -14.336 -5.586 -8.805 1 59.38 82 LYS A O 1
ATOM 659 N N . PRO A 1 83 ? -13.523 -6.629 -6.891 1 57.16 83 PRO A N 1
ATOM 660 C CA . PRO A 1 83 ? -12.914 -7.621 -7.781 1 57.16 83 PRO A CA 1
ATOM 661 C C . PRO A 1 83 ? -13.938 -8.281 -8.711 1 57.16 83 PRO A C 1
ATOM 663 O O . PRO A 1 83 ? -15.094 -8.477 -8.328 1 57.16 83 PRO A O 1
ATOM 666 N N . ALA A 1 84 ? -13.656 -8.281 -10.016 1 58.06 84 ALA A N 1
ATOM 667 C CA . ALA A 1 84 ? -14.508 -8.938 -11.008 1 58.06 84 ALA A CA 1
ATOM 668 C C . ALA A 1 84 ? -14.773 -10.391 -10.625 1 58.06 84 ALA A C 1
ATOM 670 O O . ALA A 1 84 ? -13.883 -11.094 -10.148 1 58.06 84 ALA A O 1
ATOM 671 N N . LYS A 1 85 ? -16.031 -10.656 -10.352 1 74.31 85 LYS A N 1
ATOM 672 C CA . LYS A 1 85 ? -16.375 -12.07 -10.258 1 74.31 85 LYS A CA 1
ATOM 673 C C . LYS A 1 85 ? -16.172 -12.781 -11.594 1 74.31 85 LYS A C 1
ATOM 675 O O . LYS A 1 85 ? -16.766 -12.398 -12.602 1 74.31 85 LYS A O 1
ATOM 680 N N . TYR A 1 86 ? -15.125 -13.578 -11.586 1 78.38 86 TYR A N 1
ATOM 681 C CA . TYR A 1 86 ? -14.844 -14.289 -12.828 1 78.38 86 TYR A CA 1
ATOM 682 C C . TYR A 1 86 ? -15.836 -15.43 -13.039 1 78.38 86 TYR A C 1
ATOM 684 O O . TYR A 1 86 ? -16.219 -16.109 -12.078 1 78.38 86 TYR A O 1
ATOM 692 N N . SER A 1 87 ? -16.234 -15.562 -14.281 1 84.5 87 SER A N 1
ATOM 693 C CA . SER A 1 87 ? -17.172 -16.625 -14.617 1 84.5 87 SER A CA 1
ATOM 694 C C . SER A 1 87 ? -16.531 -18 -14.445 1 84.5 87 SER A C 1
ATOM 696 O O . SER A 1 87 ? -15.312 -18.125 -14.414 1 84.5 87 SER A O 1
ATOM 698 N N . ARG A 1 88 ? -17.406 -18.969 -14.266 1 84.69 88 ARG A N 1
ATOM 699 C CA . ARG A 1 88 ? -16.922 -20.344 -14.195 1 84.69 88 ARG A CA 1
ATOM 700 C C . ARG A 1 88 ? -16.125 -20.703 -15.438 1 84.69 88 ARG A C 1
ATOM 702 O O . ARG A 1 88 ? -15.055 -21.328 -15.336 1 84.69 88 ARG A O 1
ATOM 709 N N . ALA A 1 89 ? -16.703 -20.312 -16.531 1 88.31 89 ALA A N 1
ATOM 710 C CA . ALA A 1 89 ? -16.031 -20.578 -17.797 1 88.31 89 ALA A CA 1
ATOM 711 C C . ALA A 1 89 ? -14.625 -19.984 -17.812 1 88.31 89 ALA A C 1
ATOM 713 O O . ALA A 1 89 ? -13.688 -20.594 -18.297 1 88.31 89 ALA A O 1
ATOM 714 N N . PHE A 1 90 ? -14.484 -18.828 -17.328 1 91 90 PHE A N 1
ATOM 715 C CA . PHE A 1 90 ? -13.203 -18.141 -17.234 1 91 90 PHE A CA 1
ATOM 716 C C . PHE A 1 90 ? -12.227 -18.938 -16.375 1 91 90 PHE A C 1
ATOM 718 O O . PHE A 1 90 ? -11.109 -19.234 -16.812 1 91 90 PHE A O 1
ATOM 725 N N . LEU A 1 91 ? -12.695 -19.359 -15.305 1 87.62 91 LEU A N 1
ATOM 726 C CA . LEU A 1 91 ? -11.844 -20.047 -14.344 1 87.62 91 LEU A CA 1
ATOM 727 C C . LEU A 1 91 ? -11.484 -21.438 -14.844 1 87.62 91 LEU A C 1
ATOM 729 O O . LEU A 1 91 ? -10.352 -21.891 -14.656 1 87.62 91 LEU A O 1
ATOM 733 N N . GLU A 1 92 ? -12.352 -22.062 -15.414 1 88.75 92 GLU A N 1
ATOM 734 C CA . GLU A 1 92 ? -12.094 -23.375 -15.984 1 88.75 92 GLU A CA 1
ATOM 735 C C . GLU A 1 92 ? -11.07 -23.312 -17.109 1 88.75 92 GLU A C 1
ATOM 737 O O . GLU A 1 92 ? -10.188 -24.156 -17.203 1 88.75 92 GLU A O 1
ATOM 742 N N . THR A 1 93 ? -11.258 -22.344 -17.906 1 92.94 93 THR A N 1
ATOM 743 C CA . THR A 1 93 ? -10.297 -22.156 -18.984 1 92.94 93 THR A CA 1
ATOM 744 C C . THR A 1 93 ? -8.898 -21.922 -18.438 1 92.94 93 THR A C 1
ATOM 746 O O . THR A 1 93 ? -7.938 -22.562 -18.859 1 92.94 93 THR A O 1
ATOM 749 N N . LEU A 1 94 ? -8.852 -21.094 -17.5 1 92.88 94 LEU A N 1
ATOM 750 C CA . LEU A 1 94 ? -7.57 -20.797 -16.875 1 92.88 94 LEU A CA 1
ATOM 751 C C . LEU A 1 94 ? -6.965 -22.047 -16.25 1 92.88 94 LEU A C 1
ATOM 753 O O . LEU A 1 94 ? -5.77 -22.312 -16.422 1 92.88 94 LEU A O 1
ATOM 757 N N . ALA A 1 95 ? -7.746 -22.75 -15.586 1 90.31 95 ALA A N 1
ATOM 758 C CA . ALA A 1 95 ? -7.281 -23.969 -14.938 1 90.31 95 ALA A CA 1
ATOM 759 C C . ALA A 1 95 ? -6.723 -24.953 -15.961 1 90.31 95 ALA A C 1
ATOM 761 O O . ALA A 1 95 ? -5.684 -25.578 -15.727 1 90.31 95 ALA A O 1
ATOM 762 N N . LEU A 1 96 ? -7.383 -25.078 -16.984 1 91.88 96 LEU A N 1
ATOM 763 C CA . LEU A 1 96 ? -6.93 -26 -18.031 1 91.88 96 LEU A CA 1
ATOM 764 C C . LEU A 1 96 ? -5.582 -25.562 -18.594 1 91.88 96 LEU A C 1
ATOM 766 O O . LEU A 1 96 ? -4.699 -26.391 -18.828 1 91.88 96 LEU A O 1
ATOM 770 N N . ILE A 1 97 ? -5.473 -24.312 -18.75 1 95.31 97 ILE A N 1
ATOM 771 C CA . ILE A 1 97 ? -4.199 -23.812 -19.25 1 95.31 97 ILE A CA 1
ATOM 772 C C . ILE A 1 97 ? -3.094 -24.109 -18.25 1 95.31 97 ILE A C 1
ATOM 774 O O . ILE A 1 97 ? -2.012 -24.578 -18.625 1 95.31 97 ILE A O 1
ATOM 778 N N . ALA A 1 98 ? -3.383 -23.891 -17.062 1 94.06 98 ALA A N 1
ATOM 779 C CA . ALA A 1 98 ? -2.396 -24.125 -16 1 94.06 98 ALA A CA 1
ATOM 780 C C . ALA A 1 98 ? -2.004 -25.594 -15.914 1 94.06 98 ALA A C 1
ATOM 782 O O . ALA A 1 98 ? -0.822 -25.922 -15.797 1 94.06 98 ALA A O 1
ATOM 783 N N . TRP A 1 99 ? -2.893 -26.469 -16.109 1 91.44 99 TRP A N 1
ATOM 784 C CA . TRP A 1 99 ? -2.67 -27.891 -15.859 1 91.44 99 TRP A CA 1
ATOM 785 C C . TRP A 1 99 ? -2.107 -28.578 -17.094 1 91.44 99 TRP A C 1
ATOM 787 O O . TRP A 1 99 ? -1.374 -29.562 -16.984 1 91.44 99 TRP A O 1
ATOM 797 N N . ARG A 1 100 ? -2.418 -28.031 -18.234 1 92.56 100 ARG A N 1
ATOM 798 C CA . ARG A 1 100 ? -2.141 -28.797 -19.453 1 92.56 100 ARG A CA 1
ATOM 799 C C . ARG A 1 100 ? -1.178 -28.047 -20.359 1 92.56 100 ARG A C 1
ATOM 801 O O . ARG A 1 100 ? -0.898 -28.5 -21.484 1 92.56 100 ARG A O 1
ATOM 808 N N . GLN A 1 101 ? -0.731 -27 -19.953 1 95.38 101 GLN A N 1
ATOM 809 C CA . GLN A 1 101 ? 0.153 -26.234 -20.828 1 95.38 101 GLN A CA 1
ATOM 810 C C . GLN A 1 101 ? 1.364 -27.062 -21.25 1 95.38 101 GLN A C 1
ATOM 812 O O . GLN A 1 101 ? 1.851 -27.891 -20.484 1 95.38 101 GLN A O 1
ATOM 817 N N . PRO A 1 102 ? 1.878 -26.781 -22.625 1 97.81 102 PRO A N 1
ATOM 818 C CA . PRO A 1 102 ? 1.282 -25.891 -23.625 1 97.81 102 PRO A CA 1
ATOM 819 C C . PRO A 1 102 ? 0.002 -26.469 -24.234 1 97.81 102 PRO A C 1
ATOM 821 O O . PRO A 1 102 ? -0.091 -27.672 -24.453 1 97.81 102 PRO A O 1
ATOM 824 N N . ILE A 1 103 ? -1.03 -25.672 -24.453 1 97.81 103 ILE A N 1
ATOM 825 C CA . ILE A 1 103 ? -2.324 -26.156 -24.922 1 97.81 103 ILE A CA 1
ATOM 826 C C . ILE A 1 103 ? -2.947 -25.141 -25.875 1 97.81 103 ILE A C 1
ATOM 828 O O . ILE A 1 103 ? -2.807 -23.938 -25.688 1 97.81 103 ILE A O 1
ATOM 832 N N . THR A 1 104 ? -3.65 -25.594 -26.906 1 97.81 104 THR A N 1
ATOM 833 C CA . THR A 1 104 ? -4.301 -24.719 -27.875 1 97.81 104 THR A CA 1
ATOM 834 C C . THR A 1 104 ? -5.754 -24.469 -27.469 1 97.81 104 THR A C 1
ATOM 836 O O . THR A 1 104 ? -6.309 -25.172 -26.641 1 97.81 104 THR A O 1
ATOM 839 N N . ARG A 1 105 ? -6.336 -23.438 -28.062 1 96.88 105 ARG A N 1
ATOM 840 C CA . ARG A 1 105 ? -7.75 -23.156 -27.844 1 96.88 105 ARG A CA 1
ATOM 841 C C . ARG A 1 105 ? -8.617 -24.344 -28.219 1 96.88 105 ARG A C 1
ATOM 843 O O . ARG A 1 105 ? -9.547 -24.703 -27.484 1 96.88 105 ARG A O 1
ATOM 850 N N . ALA A 1 106 ? -8.297 -24.906 -29.297 1 96.19 106 ALA A N 1
ATOM 851 C CA . ALA A 1 106 ? -9.07 -26.047 -29.781 1 96.19 106 ALA A CA 1
ATOM 852 C C . ALA A 1 106 ? -9.031 -27.188 -28.781 1 96.19 106 ALA A C 1
ATOM 854 O O . ALA A 1 106 ? -10.047 -27.844 -28.531 1 96.19 106 ALA A O 1
ATOM 855 N N . GLU A 1 107 ? -7.941 -27.438 -28.219 1 97.06 107 GLU A N 1
ATOM 856 C CA . GLU A 1 107 ? -7.793 -28.484 -27.219 1 97.06 107 GLU A CA 1
ATOM 857 C C . GLU A 1 107 ? -8.562 -28.156 -25.953 1 97.06 107 GLU A C 1
ATOM 859 O O . GLU A 1 107 ? -9.148 -29.047 -25.328 1 97.06 107 GLU A O 1
ATOM 864 N N . ILE A 1 108 ? -8.531 -26.984 -25.547 1 96.62 108 ILE A N 1
ATOM 865 C CA . ILE A 1 108 ? -9.312 -26.547 -24.391 1 96.62 108 ILE A CA 1
ATOM 866 C C . ILE A 1 108 ? -10.797 -26.812 -24.641 1 96.62 108 ILE A C 1
ATOM 868 O O . ILE A 1 108 ? -11.484 -27.375 -23.781 1 96.62 108 ILE A O 1
ATOM 872 N N . GLU A 1 109 ? -11.219 -26.438 -25.828 1 96.94 109 GLU A N 1
ATOM 873 C CA . GLU A 1 109 ? -12.617 -26.609 -26.188 1 96.94 109 GLU A CA 1
ATOM 874 C C . GLU A 1 109 ? -12.992 -28.094 -26.234 1 96.94 109 GLU A C 1
ATOM 876 O O . GLU A 1 109 ? -14.086 -28.469 -25.812 1 96.94 109 GLU A O 1
ATOM 881 N N . ALA A 1 110 ? -12.07 -28.859 -26.656 1 96.06 110 ALA A N 1
ATOM 882 C CA . ALA A 1 110 ? -12.312 -30.297 -26.719 1 96.06 110 ALA A CA 1
ATOM 883 C C . ALA A 1 110 ? -12.484 -30.875 -25.312 1 96.06 110 ALA A C 1
ATOM 885 O O . ALA A 1 110 ? -13.367 -31.703 -25.078 1 96.06 110 ALA A O 1
ATOM 886 N N . VAL A 1 111 ? -11.656 -30.469 -24.406 1 94.06 111 VAL A N 1
ATOM 887 C CA . VAL A 1 111 ? -11.703 -30.969 -23.047 1 94.06 111 VAL A CA 1
ATOM 888 C C . VAL A 1 111 ? -12.984 -30.5 -22.359 1 94.06 111 VAL A C 1
ATOM 890 O O . VAL A 1 111 ? -13.633 -31.266 -21.641 1 94.06 111 VAL A O 1
ATOM 893 N N . ARG A 1 112 ? -13.367 -29.297 -22.688 1 92.5 112 ARG A N 1
ATOM 894 C CA . ARG A 1 112 ? -14.547 -28.719 -22.047 1 92.5 112 ARG A CA 1
ATOM 895 C C . ARG A 1 112 ? -15.828 -29.172 -22.75 1 92.5 112 ARG A C 1
ATOM 897 O O . ARG A 1 112 ? -16.906 -29.141 -22.156 1 92.5 112 ARG A O 1
ATOM 904 N N . GLY A 1 113 ? -15.766 -29.406 -23.859 1 93.75 113 GLY A N 1
ATOM 905 C CA . GLY A 1 113 ? -16.922 -29.812 -24.641 1 93.75 113 GLY A CA 1
ATOM 906 C C . GLY A 1 113 ? -17.75 -28.641 -25.141 1 93.75 113 GLY A C 1
ATOM 907 O O . GLY A 1 113 ? -18.875 -28.812 -25.594 1 93.75 113 GLY A O 1
ATOM 908 N N . VAL A 1 114 ? -17.281 -27.438 -24.906 1 95.06 114 VAL A N 1
ATOM 909 C CA . VAL A 1 114 ? -17.953 -26.219 -25.375 1 95.06 114 VAL A CA 1
ATOM 910 C C . VAL A 1 114 ? -16.922 -25.234 -25.906 1 95.06 114 VAL A C 1
ATOM 912 O O . VAL A 1 114 ? -15.75 -25.266 -25.5 1 95.06 114 VAL A O 1
ATOM 915 N N . ALA A 1 115 ? -17.438 -24.406 -26.828 1 94.62 115 ALA A N 1
ATOM 916 C CA . ALA A 1 115 ? -16.562 -23.375 -27.375 1 94.62 115 ALA A CA 1
ATOM 917 C C . ALA A 1 115 ? -16.141 -22.391 -26.281 1 94.62 115 ALA A C 1
ATOM 919 O O . ALA A 1 115 ? -16.906 -22.094 -25.375 1 94.62 115 ALA A O 1
ATOM 920 N N . VAL A 1 116 ? -14.969 -21.922 -26.375 1 93.5 116 VAL A N 1
ATOM 921 C CA . VAL A 1 116 ? -14.469 -20.906 -25.469 1 93.5 116 VAL A CA 1
ATOM 922 C C . VAL A 1 116 ? -14.711 -19.516 -26.062 1 93.5 116 VAL A C 1
ATOM 924 O O . VAL A 1 116 ? -14.336 -19.25 -27.203 1 93.5 116 VAL A O 1
ATOM 927 N N . ASN A 1 117 ? -15.344 -18.719 -25.297 1 93.44 117 ASN A N 1
ATOM 928 C CA . ASN A 1 117 ? -15.492 -17.328 -25.703 1 93.44 117 ASN A CA 1
ATOM 929 C C . ASN A 1 117 ? -14.141 -16.656 -25.906 1 93.44 117 ASN A C 1
ATOM 931 O O . ASN A 1 117 ? -13.281 -16.688 -25.031 1 93.44 117 ASN A O 1
ATOM 935 N N . ALA A 1 118 ? -13.969 -16 -27.016 1 92.75 118 ALA A N 1
ATOM 936 C CA . ALA A 1 118 ? -12.711 -15.352 -27.375 1 92.75 118 ALA A CA 1
ATOM 937 C C . ALA A 1 118 ? -12.328 -14.289 -26.344 1 92.75 118 ALA A C 1
ATOM 939 O O . ALA A 1 118 ? -11.148 -14.047 -26.109 1 92.75 118 ALA A O 1
ATOM 940 N N . ASN A 1 119 ? -13.312 -13.742 -25.75 1 94.5 119 ASN A N 1
ATOM 941 C CA . ASN A 1 119 ? -13.078 -12.688 -24.766 1 94.5 119 ASN A CA 1
ATOM 942 C C . ASN A 1 119 ? -12.375 -13.227 -23.516 1 94.5 119 ASN A C 1
ATOM 944 O O . ASN A 1 119 ? -11.625 -12.508 -22.859 1 94.5 119 ASN A O 1
ATOM 948 N N . VAL A 1 120 ? -12.641 -14.445 -23.266 1 95.31 120 VAL A N 1
ATOM 949 C CA . VAL A 1 120 ? -12.023 -15.07 -22.094 1 95.31 120 VAL A CA 1
ATOM 950 C C . VAL A 1 120 ? -10.508 -15.125 -22.281 1 95.31 120 VAL A C 1
ATOM 952 O O . VAL A 1 120 ? -9.75 -14.695 -21.422 1 95.31 120 VAL A O 1
ATOM 955 N N . ILE A 1 121 ? -10.117 -15.609 -23.406 1 95.38 121 ILE A N 1
ATOM 956 C CA . ILE A 1 121 ? -8.695 -15.734 -23.688 1 95.38 121 ILE A CA 1
ATOM 957 C C . ILE A 1 121 ? -8.055 -14.352 -23.766 1 95.38 121 ILE A C 1
ATOM 959 O O . ILE A 1 121 ? -6.969 -14.133 -23.219 1 95.38 121 ILE A O 1
ATOM 963 N N . LYS A 1 122 ? -8.688 -13.492 -24.375 1 95.88 122 LYS A N 1
ATOM 964 C CA . LYS A 1 122 ? -8.195 -12.117 -24.5 1 95.88 122 LYS A CA 1
ATOM 965 C C . LYS A 1 122 ? -7.957 -11.5 -23.125 1 95.88 122 LYS A C 1
ATOM 967 O O . LYS A 1 122 ? -6.914 -10.883 -22.891 1 95.88 122 LYS A O 1
ATOM 972 N N . THR A 1 123 ? -8.906 -11.688 -22.281 1 94.94 123 THR A N 1
ATOM 973 C CA . THR A 1 123 ? -8.805 -11.133 -20.938 1 94.94 123 THR A CA 1
ATOM 974 C C . THR A 1 123 ? -7.633 -11.758 -20.188 1 94.94 123 THR A C 1
ATOM 976 O O . THR A 1 123 ? -6.891 -11.062 -19.484 1 94.94 123 THR A O 1
ATOM 979 N N . LEU A 1 124 ? -7.508 -13.016 -20.359 1 96.06 124 LEU A N 1
ATOM 980 C CA . LEU A 1 124 ? -6.41 -13.719 -19.703 1 96.06 124 LEU A CA 1
ATOM 981 C C . LEU A 1 124 ? -5.062 -13.203 -20.188 1 96.06 124 LEU A C 1
ATOM 983 O O . LEU A 1 124 ? -4.121 -13.07 -19.406 1 96.06 124 LEU A O 1
ATOM 987 N N . LEU A 1 125 ? -4.977 -12.906 -21.438 1 97.31 125 LEU A N 1
ATOM 988 C CA . LEU A 1 125 ? -3.762 -12.367 -22.031 1 97.31 125 LEU A CA 1
ATOM 989 C C . LEU A 1 125 ? -3.518 -10.938 -21.578 1 97.31 125 LEU A C 1
ATOM 991 O O . LEU A 1 125 ? -2.389 -10.57 -21.234 1 97.31 125 LEU A O 1
ATOM 995 N N . GLU A 1 126 ? -4.527 -10.172 -21.5 1 95.56 126 GLU A N 1
ATOM 996 C CA . GLU A 1 126 ? -4.434 -8.773 -21.094 1 95.56 126 GLU A CA 1
ATOM 997 C C . GLU A 1 126 ? -3.996 -8.641 -19.641 1 95.56 126 GLU A C 1
ATOM 999 O O . GLU A 1 126 ? -3.227 -7.746 -19.297 1 95.56 126 GLU A O 1
ATOM 1004 N N . ARG A 1 127 ? -4.453 -9.602 -18.859 1 93.12 127 ARG A N 1
ATOM 1005 C CA . ARG A 1 127 ? -4.094 -9.609 -17.438 1 93.12 127 ARG A CA 1
ATOM 1006 C C . ARG A 1 127 ? -2.699 -10.188 -17.234 1 93.12 127 ARG A C 1
ATOM 1008 O O . ARG A 1 127 ? -2.176 -10.172 -16.109 1 93.12 127 ARG A O 1
ATOM 1015 N N . GLU A 1 128 ? -2.252 -10.75 -18.25 1 96.94 128 GLU A N 1
ATOM 1016 C CA . GLU A 1 128 ? -0.921 -11.352 -18.266 1 96.94 128 GLU A CA 1
ATOM 1017 C C . GLU A 1 128 ? -0.849 -12.57 -17.344 1 96.94 128 GLU A C 1
ATOM 1019 O O . GLU A 1 128 ? 0.186 -12.82 -16.734 1 96.94 128 GLU A O 1
ATOM 1024 N N . TRP A 1 129 ? -1.949 -13.172 -17.25 1 96.06 129 TRP A N 1
ATOM 1025 C CA . TRP A 1 129 ? -1.949 -14.445 -16.547 1 96.06 129 TRP A CA 1
ATOM 1026 C C . TRP A 1 129 ? -1.57 -15.594 -17.469 1 96.06 129 TRP A C 1
ATOM 1028 O O . TRP A 1 129 ? -1.069 -16.625 -17.031 1 96.06 129 TRP A O 1
ATOM 1038 N N . VAL A 1 130 ? -1.834 -15.359 -18.688 1 97.94 130 VAL A N 1
ATOM 1039 C CA . VAL A 1 130 ? -1.547 -16.312 -19.75 1 97.94 130 VAL A CA 1
ATOM 1040 C C . VAL A 1 130 ? -0.727 -15.641 -20.844 1 97.94 130 VAL A C 1
ATOM 1042 O O . VAL A 1 130 ? -0.815 -14.422 -21.031 1 97.94 130 VAL A O 1
ATOM 1045 N N . LYS A 1 131 ? 0.089 -16.453 -21.516 1 98.62 131 LYS A N 1
ATOM 1046 C CA . LYS A 1 131 ? 0.866 -15.984 -22.656 1 98.62 131 LYS A CA 1
ATOM 1047 C C . LYS A 1 131 ? 0.921 -17.031 -23.766 1 98.62 131 LYS A C 1
ATOM 1049 O O . LYS A 1 131 ? 0.582 -18.203 -23.531 1 98.62 131 LYS A O 1
ATOM 1054 N N . VAL A 1 132 ? 1.336 -16.516 -24.953 1 98.56 132 VAL A N 1
ATOM 1055 C CA . VAL A 1 132 ? 1.565 -17.406 -26.078 1 98.56 132 VAL A CA 1
ATOM 1056 C C . VAL A 1 132 ? 2.98 -17.984 -26 1 98.56 132 VAL A C 1
ATOM 1058 O O . VAL A 1 132 ? 3.957 -17.234 -25.938 1 98.56 132 VAL A O 1
ATOM 1061 N N . LEU A 1 133 ? 3.039 -19.312 -25.984 1 98.31 133 LEU A N 1
ATOM 1062 C CA . LEU A 1 133 ? 4.328 -19.969 -25.844 1 98.31 133 LEU A CA 1
ATOM 1063 C C . LEU A 1 133 ? 4.914 -20.312 -27.203 1 98.31 133 LEU A C 1
ATOM 1065 O O . LEU A 1 133 ? 6.109 -20.609 -27.328 1 98.31 133 LEU A O 1
ATOM 1069 N N . GLY A 1 134 ? 4.102 -20.312 -28.188 1 97.62 134 GLY A N 1
ATOM 1070 C CA . GLY A 1 134 ? 4.434 -20.703 -29.547 1 97.62 134 GLY A CA 1
ATOM 1071 C C . GLY A 1 134 ? 3.223 -21.141 -30.359 1 97.62 134 GLY A C 1
ATOM 1072 O O . GLY A 1 134 ? 2.107 -20.688 -30.109 1 97.62 134 GLY A O 1
ATOM 1073 N N . HIS A 1 135 ? 3.637 -21.875 -31.469 1 97.88 135 HIS A N 1
ATOM 1074 C CA . HIS A 1 135 ? 2.576 -22.391 -32.344 1 97.88 135 HIS A CA 1
ATOM 1075 C C . HIS A 1 135 ? 2.691 -23.891 -32.531 1 97.88 135 HIS A C 1
ATOM 1077 O O . HIS A 1 135 ? 3.799 -24.438 -32.594 1 97.88 135 HIS A O 1
ATOM 1083 N N . LYS A 1 136 ? 1.546 -24.469 -32.531 1 96.81 136 LYS A N 1
ATOM 1084 C CA . LYS A 1 136 ? 1.522 -25.906 -32.75 1 96.81 136 LYS A CA 1
ATOM 1085 C C . LYS A 1 136 ? 1.802 -26.266 -34.219 1 96.81 136 LYS A C 1
ATOM 1087 O O . LYS A 1 136 ? 1.32 -25.594 -35.125 1 96.81 136 LYS A O 1
ATOM 1092 N N . ASP A 1 137 ? 2.508 -27.422 -34.438 1 96.25 137 ASP A N 1
ATOM 1093 C CA . ASP A 1 137 ? 2.904 -27.828 -35.781 1 96.25 137 ASP A CA 1
ATOM 1094 C C . ASP A 1 137 ? 1.793 -28.625 -36.438 1 96.25 137 ASP A C 1
ATOM 1096 O O . ASP A 1 137 ? 1.961 -29.812 -36.75 1 96.25 137 ASP A O 1
ATOM 1100 N N . VAL A 1 138 ? 0.711 -28.047 -36.656 1 95.56 138 VAL A N 1
ATOM 1101 C CA . VAL A 1 138 ? -0.452 -28.578 -37.344 1 95.56 138 VAL A CA 1
ATOM 1102 C C . VAL A 1 138 ? -1.009 -27.516 -38.312 1 95.56 138 VAL A C 1
ATOM 1104 O O . VAL A 1 138 ? -0.666 -26.328 -38.188 1 95.56 138 VAL A O 1
ATOM 1107 N N . PRO A 1 139 ? -1.735 -27.984 -39.281 1 94.25 139 PRO A N 1
ATOM 1108 C CA . PRO A 1 139 ? -2.33 -26.984 -40.188 1 94.25 139 PRO A CA 1
ATOM 1109 C C . PRO A 1 139 ? -2.98 -25.828 -39.406 1 94.25 139 PRO A C 1
ATOM 1111 O O . PRO A 1 139 ? -3.68 -26.062 -38.438 1 94.25 139 PRO A O 1
ATOM 1114 N N . GLY A 1 140 ? -2.748 -24.594 -39.719 1 95.69 140 GLY A N 1
ATOM 1115 C CA . GLY A 1 140 ? -3.27 -23.391 -39.094 1 95.69 140 GLY A CA 1
ATOM 1116 C C . GLY A 1 140 ? -2.352 -22.844 -38 1 95.69 140 GLY A C 1
ATOM 1117 O O . GLY A 1 140 ? -2.541 -21.719 -37.531 1 95.69 140 GLY A O 1
ATOM 1118 N N . ARG A 1 141 ? -1.438 -23.688 -37.594 1 97.06 141 ARG A N 1
ATOM 1119 C CA . ARG A 1 141 ? -0.415 -23.328 -36.625 1 97.06 141 ARG A CA 1
ATOM 1120 C C . ARG A 1 141 ? -1.018 -22.547 -35.438 1 97.06 141 ARG A C 1
ATOM 1122 O O . ARG A 1 141 ? -0.622 -21.406 -35.188 1 97.06 141 ARG A O 1
ATOM 1129 N N . PRO A 1 142 ? -1.945 -23.125 -34.781 1 97.38 142 PRO A N 1
ATOM 1130 C CA . PRO A 1 142 ? -2.6 -22.406 -33.688 1 97.38 142 PRO A CA 1
ATOM 1131 C C . PRO A 1 142 ? -1.643 -22.078 -32.531 1 97.38 142 PRO A C 1
ATOM 1133 O O . PRO 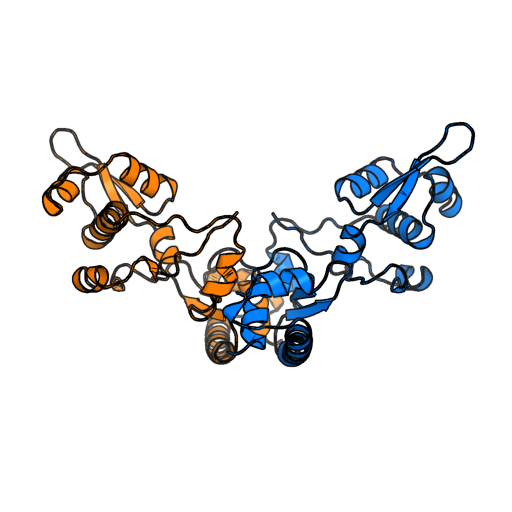A 1 142 ? -0.672 -22.797 -32.312 1 97.38 142 PRO A O 1
ATOM 1136 N N . GLU A 1 143 ? -1.972 -21.016 -31.828 1 97.69 143 GLU A N 1
ATOM 1137 C CA . GLU A 1 143 ? -1.188 -20.594 -30.672 1 97.69 143 GLU A CA 1
ATOM 1138 C C . GLU A 1 143 ? -1.27 -21.609 -29.547 1 97.69 143 GLU A C 1
ATOM 1140 O O . GLU A 1 143 ? -2.334 -22.172 -29.297 1 97.69 143 GLU A O 1
ATOM 1145 N N . MET A 1 144 ? -0.128 -21.844 -28.906 1 98.62 144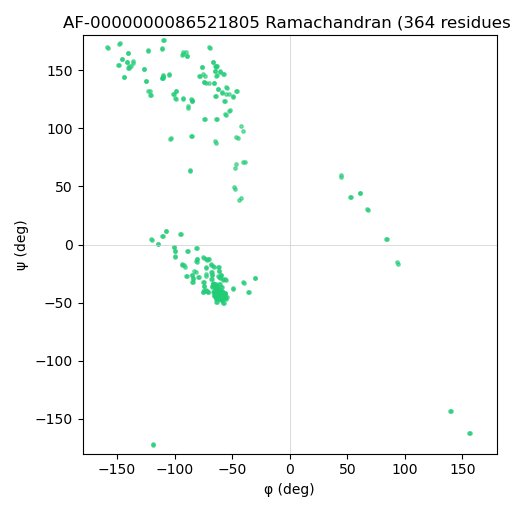 MET A N 1
ATOM 1146 C CA . MET A 1 144 ? -0.077 -22.625 -27.688 1 98.62 144 MET A CA 1
ATOM 1147 C C . MET A 1 144 ? 0.029 -21.719 -26.469 1 98.62 144 MET A C 1
ATOM 1149 O O . MET A 1 144 ? 0.891 -20.844 -26.406 1 98.62 144 MET A O 1
ATOM 1153 N N . LEU A 1 145 ? -0.875 -22.016 -25.516 1 98.5 145 LEU A N 1
ATOM 1154 C CA . LEU A 1 145 ? -1 -21.141 -24.359 1 98.5 145 LEU A CA 1
ATOM 1155 C C . LEU A 1 145 ? -0.358 -21.766 -23.125 1 98.5 145 LEU A C 1
ATOM 1157 O O . LEU A 1 145 ? -0.39 -22.984 -22.953 1 98.5 145 LEU A O 1
ATOM 1161 N N . GLY A 1 146 ? 0.214 -20.859 -22.281 1 98.19 146 GLY A N 1
ATOM 1162 C CA . GLY A 1 146 ? 0.735 -21.203 -20.969 1 98.19 146 GLY A CA 1
ATOM 1163 C C . GLY A 1 146 ? 0.601 -20.094 -19.953 1 98.19 146 GLY A C 1
ATOM 1164 O O . GLY A 1 146 ? 0.204 -18.969 -20.297 1 98.19 146 GLY A O 1
ATOM 1165 N N . THR A 1 147 ? 0.925 -20.375 -18.703 1 97 147 THR A N 1
ATOM 1166 C CA . THR A 1 147 ? 0.78 -19.391 -17.625 1 97 147 THR A CA 1
ATOM 1167 C C . THR A 1 147 ? 2.057 -18.562 -17.484 1 97 147 THR A C 1
ATOM 1169 O O . THR A 1 147 ? 3.094 -18.906 -18.047 1 97 147 THR A O 1
ATOM 1172 N N . THR A 1 148 ? 1.941 -17.438 -16.828 1 97.56 148 THR A N 1
ATOM 1173 C CA . THR A 1 148 ? 3.062 -16.547 -16.562 1 97.56 148 THR A CA 1
ATOM 1174 C C . THR A 1 148 ? 3.428 -16.547 -15.086 1 97.56 148 THR A C 1
ATOM 1176 O O . THR A 1 148 ? 2.744 -17.172 -14.273 1 97.56 148 THR A O 1
ATOM 1179 N N . ARG A 1 149 ? 4.469 -15.844 -14.797 1 95.56 149 ARG A N 1
ATOM 1180 C CA . ARG A 1 149 ? 4.836 -15.641 -13.398 1 95.56 149 ARG A CA 1
ATOM 1181 C C . ARG A 1 149 ? 3.775 -14.828 -12.672 1 95.56 149 ARG A C 1
ATOM 1183 O O . ARG A 1 149 ? 3.533 -15.039 -11.477 1 95.56 149 ARG A O 1
ATOM 1190 N N .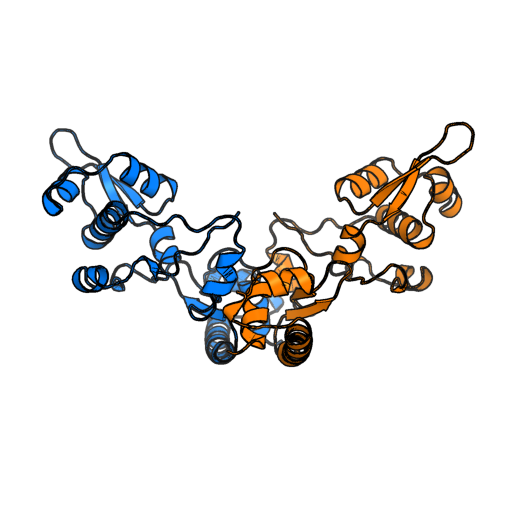 GLN A 1 150 ? 3.217 -13.945 -13.398 1 96.06 150 GLN A N 1
ATOM 1191 C CA . GLN A 1 150 ? 2.145 -13.133 -12.836 1 96.06 150 GLN A CA 1
ATOM 1192 C C . GLN A 1 150 ? 0.998 -14.008 -12.336 1 96.06 150 GLN A C 1
ATOM 1194 O O . GLN A 1 150 ? 0.392 -13.711 -11.305 1 96.06 150 GLN A O 1
ATOM 1199 N N . PHE A 1 151 ? 0.723 -14.977 -13.117 1 94.81 151 PHE A N 1
ATOM 1200 C CA . PHE A 1 151 ? -0.294 -15.938 -12.711 1 94.81 151 PHE A CA 1
ATOM 1201 C C . PHE A 1 151 ? 0.071 -16.578 -11.375 1 94.81 151 PHE A C 1
ATOM 1203 O O . PHE A 1 151 ? -0.742 -16.594 -10.445 1 94.81 151 PHE A O 1
ATOM 1210 N N . LEU A 1 152 ? 1.235 -17.047 -11.266 1 94.88 152 LEU A N 1
ATOM 1211 C CA . LEU A 1 152 ? 1.678 -17.703 -10.039 1 94.88 152 LEU A CA 1
ATOM 1212 C C . LEU A 1 152 ? 1.633 -16.734 -8.867 1 94.88 152 LEU A C 1
ATOM 1214 O O . LEU A 1 152 ? 1.144 -17.078 -7.785 1 94.88 152 LEU A O 1
ATOM 1218 N N . ASP A 1 153 ? 2.139 -15.539 -9.039 1 94.88 153 ASP A N 1
ATOM 1219 C CA . ASP A 1 153 ? 2.139 -14.531 -7.988 1 94.88 153 ASP A CA 1
ATOM 1220 C C . ASP A 1 153 ? 0.718 -14.219 -7.523 1 94.88 153 ASP A C 1
ATOM 1222 O O . ASP A 1 153 ? 0.456 -14.148 -6.32 1 94.88 153 ASP A O 1
ATOM 1226 N N . TYR A 1 154 ? -0.098 -14.086 -8.508 1 90.5 154 TYR A N 1
ATOM 1227 C CA . TYR A 1 154 ? -1.477 -13.727 -8.195 1 90.5 154 TYR A CA 1
ATOM 1228 C C . TYR A 1 154 ? -2.135 -14.805 -7.336 1 90.5 154 TYR A C 1
ATOM 1230 O O . TYR A 1 154 ? -2.865 -14.492 -6.391 1 90.5 154 TYR A O 1
ATOM 1238 N N . PHE A 1 155 ? -1.862 -15.992 -7.641 1 89.56 155 PHE A N 1
ATOM 1239 C CA . PHE A 1 155 ? -2.514 -17.094 -6.941 1 89.56 155 PHE A CA 1
ATOM 1240 C C . PHE A 1 155 ? -1.646 -17.594 -5.789 1 89.56 155 PHE A C 1
ATOM 1242 O O . PHE A 1 155 ? -1.915 -18.641 -5.215 1 89.56 155 PHE A O 1
ATOM 1249 N N . ASN A 1 156 ? -0.608 -16.891 -5.484 1 93.81 156 ASN A N 1
ATOM 1250 C CA . ASN A 1 156 ? 0.266 -17.172 -4.352 1 93.81 156 ASN A CA 1
ATOM 1251 C C . ASN A 1 156 ? 0.92 -18.547 -4.48 1 93.81 156 ASN A C 1
ATOM 1253 O O . ASN A 1 156 ? 0.967 -19.312 -3.512 1 93.81 156 ASN A O 1
ATOM 1257 N N . LEU A 1 157 ? 1.381 -18.797 -5.715 1 93.62 157 LEU A N 1
ATOM 1258 C CA . LEU A 1 157 ? 2.055 -20.062 -5.988 1 93.62 157 LEU A CA 1
ATOM 1259 C C . LEU A 1 157 ? 3.543 -19.844 -6.234 1 93.62 157 LEU A C 1
ATOM 1261 O O . LEU A 1 157 ? 3.932 -18.859 -6.883 1 93.62 157 LEU A O 1
ATOM 1265 N N . LYS A 1 158 ? 4.309 -20.812 -5.758 1 95.19 158 LYS A N 1
ATOM 1266 C CA . LYS A 1 158 ? 5.738 -20.766 -6.055 1 95.19 158 LYS A CA 1
ATOM 1267 C C . LYS A 1 158 ? 6.043 -21.391 -7.41 1 95.19 158 LYS A C 1
ATOM 1269 O O . LYS A 1 158 ? 7.004 -21 -8.078 1 95.19 158 LYS A O 1
ATOM 1274 N N . SER A 1 159 ? 5.25 -22.344 -7.703 1 94.88 159 SER A N 1
ATOM 1275 C CA . SER A 1 159 ? 5.371 -23.062 -8.969 1 94.88 159 SER A CA 1
ATOM 1276 C C . SER A 1 159 ? 4.062 -23.75 -9.336 1 94.88 159 SER A C 1
ATOM 1278 O O . SER A 1 159 ? 3.137 -23.812 -8.523 1 94.88 159 SER A O 1
ATOM 1280 N N . LEU A 1 160 ? 3.994 -24.234 -10.555 1 91.38 160 LEU A N 1
ATOM 1281 C CA . LEU A 1 160 ? 2.795 -24.906 -11.047 1 91.38 160 LEU A CA 1
ATOM 1282 C C . LEU A 1 160 ? 2.553 -26.203 -10.297 1 91.38 160 LEU A C 1
ATOM 1284 O O . LEU A 1 160 ? 1.422 -26.703 -10.242 1 91.38 160 LEU A O 1
ATOM 1288 N N . ASP A 1 161 ? 3.572 -26.734 -9.648 1 90.19 161 ASP A N 1
ATOM 1289 C CA . ASP A 1 161 ? 3.473 -28 -8.906 1 90.19 161 ASP A CA 1
ATOM 1290 C C . ASP A 1 161 ? 2.584 -27.828 -7.672 1 90.19 161 ASP A C 1
ATOM 1292 O O . ASP A 1 161 ? 2.107 -28.828 -7.113 1 90.19 161 ASP A O 1
ATOM 1296 N N . GLU A 1 162 ? 2.367 -26.672 -7.316 1 89.62 162 GLU A N 1
ATOM 1297 C CA . GLU A 1 162 ? 1.577 -26.406 -6.117 1 89.62 162 GLU A CA 1
ATOM 1298 C C . GLU A 1 162 ? 0.091 -26.312 -6.449 1 89.62 162 GLU A C 1
ATOM 1300 O O . GLU A 1 162 ? -0.741 -26.156 -5.551 1 89.62 162 GLU A O 1
ATOM 1305 N N . LEU A 1 163 ? -0.217 -26.375 -7.746 1 85.62 163 LEU A N 1
ATOM 1306 C CA . LEU A 1 163 ? -1.618 -26.297 -8.148 1 85.62 163 LEU A CA 1
ATOM 1307 C C . LEU A 1 163 ? -2.395 -27.516 -7.633 1 85.62 163 LEU A C 1
ATOM 1309 O O . LEU A 1 163 ? -1.95 -28.656 -7.781 1 85.62 163 LEU A O 1
ATOM 1313 N N . PRO A 1 164 ? -3.492 -27.078 -6.965 1 74.31 164 PRO A N 1
ATOM 1314 C CA . PRO A 1 164 ? -4.289 -28.219 -6.531 1 74.31 164 PRO A CA 1
ATOM 1315 C C . PRO A 1 164 ? -4.875 -29.016 -7.699 1 74.31 164 PRO A C 1
ATOM 1317 O O . PRO A 1 164 ? -5.027 -28.469 -8.797 1 74.31 164 PRO A O 1
ATOM 1320 N N . SER A 1 165 ? -5.035 -30.266 -7.492 1 61.81 165 SER A N 1
ATOM 1321 C CA . SER A 1 165 ? -5.637 -31.094 -8.531 1 61.81 165 SER A CA 1
ATOM 1322 C C . SER A 1 165 ? -6.992 -30.547 -8.961 1 61.81 165 SER A C 1
ATOM 1324 O O . SER A 1 165 ? -7.652 -29.844 -8.195 1 61.81 165 SER A O 1
ATOM 1326 N N . LEU A 1 166 ? -7.266 -30.5 -10.32 1 54.19 166 LEU A N 1
ATOM 1327 C CA . LEU A 1 166 ? -8.523 -30.047 -10.906 1 54.19 166 LEU A CA 1
ATOM 1328 C C . LEU A 1 166 ? -9.703 -30.453 -10.039 1 54.19 166 LEU A C 1
ATOM 1330 O O . LEU A 1 166 ? -10.664 -29.688 -9.891 1 54.19 166 LEU A O 1
ATOM 1334 N N . LEU A 1 167 ? -9.648 -31.594 -9.555 1 52.38 167 LEU A N 1
ATOM 1335 C CA . LEU A 1 167 ? -10.727 -32.062 -8.695 1 52.38 167 LEU A CA 1
ATOM 1336 C C . LEU A 1 167 ? -10.875 -31.172 -7.465 1 52.38 167 LEU A C 1
ATOM 1338 O O . LEU A 1 167 ? -11.992 -30.906 -7.027 1 52.38 167 LEU A O 1
ATOM 1342 N N . ALA A 1 168 ? -9.82 -30.812 -6.988 1 53.81 168 ALA A N 1
ATOM 1343 C CA . ALA A 1 168 ? -9.836 -29.953 -5.805 1 53.81 168 ALA A CA 1
ATOM 1344 C C . ALA A 1 168 ? -10.266 -28.547 -6.16 1 53.81 168 ALA A C 1
ATOM 1346 O O . ALA A 1 168 ? -10.805 -27.828 -5.316 1 53.81 168 ALA A O 1
ATOM 1347 N N . MET A 1 169 ? -10.078 -28.141 -7.336 1 53.25 169 MET A N 1
ATOM 1348 C CA . MET A 1 169 ? -10.438 -26.812 -7.816 1 53.25 169 MET A CA 1
ATOM 1349 C C . MET A 1 169 ? -11.953 -26.688 -8 1 53.25 169 MET A C 1
ATOM 1351 O O . MET A 1 169 ? -12.5 -25.594 -7.93 1 53.25 169 MET A O 1
ATOM 1355 N N . LYS A 1 170 ? -12.477 -27.812 -8.5 1 51.56 170 LYS A N 1
ATOM 1356 C CA . LYS A 1 170 ? -13.938 -27.797 -8.594 1 51.56 170 LYS A CA 1
ATOM 1357 C C . LYS A 1 170 ? -14.57 -27.344 -7.289 1 51.56 170 LYS A C 1
ATOM 1359 O O . LYS A 1 170 ? -15.617 -26.688 -7.297 1 51.56 170 LYS A O 1
ATOM 1364 N N . GLY A 1 171 ? -13.953 -27.781 -6.211 1 48.75 171 GLY A N 1
ATOM 1365 C CA . GLY A 1 171 ? -14.461 -27.375 -4.906 1 48.75 171 GLY A CA 1
ATOM 1366 C C . GLY A 1 171 ? -13.969 -26.016 -4.469 1 48.75 171 GLY A C 1
ATOM 1367 O O . GLY A 1 171 ? -14.336 -25.531 -3.396 1 48.75 171 GLY A O 1
ATOM 1368 N N . LEU A 1 172 ? -12.914 -25.609 -4.988 1 47.19 172 LEU A N 1
ATOM 1369 C CA . LEU A 1 172 ? -12.336 -24.344 -4.57 1 47.19 172 LEU A CA 1
ATOM 1370 C C . LEU A 1 172 ? -13.266 -23.188 -4.926 1 47.19 172 LEU A C 1
ATOM 1372 O O . LEU A 1 172 ? -13.703 -23.062 -6.074 1 47.19 172 LEU A O 1
ATOM 1376 N N . ASP A 1 173 ? -14.062 -22.938 -4.078 1 46.09 173 ASP A N 1
ATOM 1377 C CA . ASP A 1 173 ? -14.781 -21.688 -4.219 1 46.09 173 ASP A CA 1
ATOM 1378 C C . ASP A 1 173 ? -13.859 -20.562 -4.699 1 46.09 173 ASP A C 1
ATOM 1380 O O . ASP A 1 173 ? -13.102 -20 -3.91 1 46.09 173 ASP A O 1
ATOM 1384 N N . ILE A 1 174 ? -13.445 -20.656 -6.016 1 47.31 174 ILE A N 1
ATOM 1385 C CA . ILE A 1 174 ? -12.641 -19.641 -6.688 1 47.31 174 ILE A CA 1
ATOM 1386 C C . ILE A 1 174 ? -12.945 -18.266 -6.09 1 47.31 174 ILE A C 1
ATOM 1388 O O . ILE A 1 174 ? -12.07 -17.391 -6.047 1 47.31 174 ILE A O 1
ATOM 1392 N N . ASP A 1 175 ? -14.195 -18.203 -5.613 1 46.84 175 ASP A N 1
ATOM 1393 C CA . ASP A 1 175 ? -14.586 -16.938 -4.988 1 46.84 175 ASP A CA 1
ATOM 1394 C C . ASP A 1 175 ? -13.711 -16.641 -3.773 1 46.84 175 ASP A C 1
ATOM 1396 O O . ASP A 1 175 ? -13.719 -15.508 -3.264 1 46.84 175 ASP A O 1
ATOM 1400 N N . GLN A 1 176 ? -13.203 -17.703 -3.314 1 44.16 176 GLN A N 1
ATOM 1401 C CA . GLN A 1 176 ? -12.406 -17.531 -2.105 1 44.16 176 GLN A CA 1
ATOM 1402 C C . GLN A 1 176 ? -10.938 -17.281 -2.445 1 44.16 176 GLN A C 1
ATOM 1404 O O . GLN A 1 176 ? -10.109 -17.078 -1.552 1 44.16 176 GLN A O 1
ATOM 1409 N N . LEU A 1 177 ? -10.531 -17.625 -3.639 1 42.38 177 LEU A N 1
ATOM 1410 C CA . LEU A 1 177 ? -9.148 -17.297 -3.975 1 42.38 177 LEU A CA 1
ATOM 1411 C C . LEU A 1 177 ? -8.891 -15.797 -3.789 1 42.38 177 LEU A C 1
ATOM 1413 O O . LEU A 1 177 ? -9.727 -14.969 -4.16 1 42.38 177 LEU A O 1
ATOM 1417 N N . PRO A 1 178 ? -8.094 -15.594 -2.811 1 40.84 178 PRO A N 1
ATOM 1418 C CA . PRO A 1 178 ? -7.773 -14.18 -2.629 1 40.84 178 PRO A CA 1
ATOM 1419 C C . PRO A 1 178 ? -7.387 -13.484 -3.934 1 40.84 178 PRO A C 1
ATOM 1421 O O . PRO A 1 178 ? -6.281 -13.695 -4.445 1 40.84 178 PRO A O 1
ATOM 1424 N N . LEU A 1 179 ? -8.094 -13.633 -4.949 1 38.66 179 LEU A N 1
ATOM 1425 C CA . LEU A 1 179 ? -7.758 -12.875 -6.148 1 38.66 179 LEU A CA 1
ATOM 1426 C C . LEU A 1 179 ? -7.461 -11.414 -5.809 1 38.66 179 LEU A C 1
ATOM 1428 O O . LEU A 1 179 ? -8.289 -10.734 -5.203 1 38.66 179 LEU A O 1
ATOM 1432 N N . ALA A 1 180 ? -6.223 -11.109 -5.566 1 38.12 180 ALA A N 1
ATOM 1433 C CA . ALA A 1 180 ? -5.586 -9.852 -5.195 1 38.12 180 ALA A CA 1
ATOM 1434 C C . ALA A 1 180 ? -6.152 -8.688 -6.008 1 38.12 180 ALA A C 1
ATOM 1436 O O . ALA A 1 180 ? -6.207 -8.758 -7.238 1 38.12 180 ALA A O 1
ATOM 1437 N N . LEU A 1 181 ? -7.047 -7.836 -5.496 1 33.81 181 LEU A N 1
ATOM 1438 C CA . LEU A 1 181 ? -7.617 -6.566 -5.934 1 33.81 181 LEU A CA 1
ATOM 1439 C C . LEU A 1 181 ? -6.527 -5.625 -6.434 1 33.81 181 LEU A C 1
ATOM 1441 O O . LEU A 1 181 ? -5.664 -5.203 -5.664 1 33.81 181 LEU A O 1
ATOM 1445 N N . ASP A 1 182 ? -5.98 -5.98 -7.535 1 33.5 182 ASP A N 1
ATOM 1446 C CA . ASP A 1 182 ? -5.133 -4.98 -8.18 1 33.5 182 ASP A CA 1
ATOM 1447 C C . ASP A 1 182 ? -5.773 -3.596 -8.125 1 33.5 182 ASP A C 1
ATOM 1449 O O . ASP A 1 182 ? -6.594 -3.248 -8.977 1 33.5 182 ASP A O 1
ATOM 1453 N N . SER A 1 183 ? -6.402 -3.176 -7.066 1 28.19 183 SER A N 1
ATOM 1454 C CA . SER A 1 183 ? -6.859 -1.802 -7.238 1 28.19 183 SER A CA 1
ATOM 1455 C C . SER A 1 183 ? -5.715 -0.884 -7.656 1 28.19 183 SER A C 1
ATOM 1457 O O . SER A 1 183 ? -4.613 -0.976 -7.117 1 28.19 183 SER A O 1
ATOM 1459 N N . LYS A 1 184 ? -5.816 -0.01 -8.766 1 23.7 184 LYS A N 1
ATOM 1460 C CA . LYS A 1 184 ? -4.996 1.139 -9.133 1 23.7 184 LYS A CA 1
ATOM 1461 C C . LYS A 1 184 ? -4.707 2.023 -7.926 1 23.7 184 LYS A C 1
ATOM 1463 O O . LYS A 1 184 ? -5.582 2.23 -7.078 1 23.7 184 LYS A O 1
ATOM 1468 N N . MET B 1 1 ? -14.719 -11.266 17.062 1 81.69 1 MET B N 1
ATOM 1469 C CA . MET B 1 1 ? -14.172 -10.336 16.078 1 81.69 1 MET B CA 1
ATOM 1470 C C . MET B 1 1 ? -13.047 -9.5 16.672 1 81.69 1 MET B C 1
ATOM 1472 O O . MET B 1 1 ? -13.172 -8.992 17.797 1 81.69 1 MET B O 1
ATOM 1476 N N . ASN B 1 2 ? -11.805 -9.633 16.188 1 94.5 2 ASN B N 1
ATOM 1477 C CA . ASN B 1 2 ? -10.68 -8.836 16.672 1 94.5 2 ASN B CA 1
ATOM 1478 C C . ASN B 1 2 ? -10.594 -7.496 15.945 1 94.5 2 ASN B C 1
ATOM 1480 O O . ASN B 1 2 ? -9.969 -7.391 14.891 1 94.5 2 ASN B O 1
ATOM 1484 N N . LEU B 1 3 ? -11.227 -6.488 16.562 1 97.75 3 LEU B N 1
ATOM 1485 C CA . LEU B 1 3 ? -11.438 -5.199 15.906 1 97.75 3 LEU B CA 1
ATOM 1486 C C . LEU B 1 3 ? -10.109 -4.512 15.625 1 97.75 3 LEU B C 1
ATOM 1488 O O . LEU B 1 3 ? -9.953 -3.846 14.602 1 97.75 3 LEU B O 1
ATOM 1492 N N . GLU B 1 4 ? -9.188 -4.723 16.516 1 97.88 4 GLU B N 1
ATOM 1493 C CA . GLU B 1 4 ? -7.875 -4.113 16.344 1 97.88 4 GLU B CA 1
ATOM 1494 C C . GLU B 1 4 ? -7.188 -4.625 15.086 1 97.88 4 GLU B C 1
ATOM 1496 O O . GLU B 1 4 ? -6.625 -3.84 14.312 1 97.88 4 GLU B O 1
ATOM 1501 N N . LEU B 1 5 ? -7.301 -5.859 14.852 1 98.12 5 LEU B N 1
ATOM 1502 C CA . LEU B 1 5 ? -6.66 -6.453 13.68 1 98.12 5 LEU B CA 1
ATOM 1503 C C . LEU B 1 5 ? -7.406 -6.082 12.406 1 98.12 5 LEU B C 1
ATOM 1505 O O . LEU B 1 5 ? -6.789 -5.891 11.352 1 98.12 5 LEU B O 1
ATOM 1509 N N . ILE B 1 6 ? -8.68 -5.996 12.531 1 98 6 ILE B N 1
ATOM 1510 C CA . ILE B 1 6 ? -9.469 -5.578 11.383 1 98 6 ILE B CA 1
ATOM 1511 C C . ILE B 1 6 ? -9.094 -4.148 10.992 1 98 6 ILE B C 1
ATOM 1513 O O . ILE B 1 6 ? -8.867 -3.859 9.812 1 98 6 ILE B O 1
ATOM 1517 N N . LEU B 1 7 ? -9 -3.295 11.938 1 98.56 7 LEU B N 1
ATOM 1518 C CA . LEU B 1 7 ? -8.617 -1.909 11.688 1 98.56 7 LEU B CA 1
ATOM 1519 C C . LEU B 1 7 ? -7.199 -1.826 11.141 1 98.56 7 LEU B C 1
ATOM 1521 O O . LEU B 1 7 ? -6.91 -0.997 10.273 1 98.56 7 LEU B O 1
ATOM 1525 N N . GLN B 1 8 ? -6.34 -2.688 11.641 1 98.69 8 GLN B N 1
ATOM 1526 C CA . GLN B 1 8 ? -4.988 -2.764 11.094 1 98.69 8 GLN B CA 1
ATOM 1527 C C . GLN B 1 8 ? -5.016 -3.096 9.609 1 98.69 8 GLN B C 1
ATOM 1529 O O . GLN B 1 8 ? -4.371 -2.418 8.805 1 98.69 8 GLN B O 1
ATOM 1534 N N . ALA B 1 9 ? -5.762 -4.074 9.242 1 98 9 ALA B N 1
ATOM 1535 C CA . ALA B 1 9 ? -5.867 -4.488 7.844 1 98 9 ALA B CA 1
ATOM 1536 C C . ALA B 1 9 ? -6.395 -3.352 6.973 1 98 9 ALA B C 1
ATOM 1538 O O . ALA B 1 9 ? -5.832 -3.064 5.91 1 98 9 ALA B O 1
ATOM 1539 N N . ILE B 1 10 ? -7.406 -2.697 7.438 1 97.5 10 ILE B N 1
ATOM 1540 C CA . ILE B 1 10 ? -8.047 -1.61 6.707 1 97.5 10 ILE B CA 1
ATOM 1541 C C . ILE B 1 10 ? -7.051 -0.468 6.508 1 97.5 10 ILE B C 1
ATOM 1543 O O . ILE B 1 10 ? -6.871 0.017 5.387 1 97.5 10 ILE B O 1
ATOM 1547 N N . LEU B 1 11 ? -6.359 -0.128 7.543 1 98.12 11 LEU B N 1
ATOM 1548 C CA . LEU B 1 11 ? -5.492 1.045 7.5 1 98.12 11 LEU B CA 1
ATOM 1549 C C . LEU B 1 11 ? -4.223 0.754 6.711 1 98.12 11 LEU B C 1
ATOM 1551 O O . LEU B 1 11 ? -3.686 1.641 6.043 1 98.12 11 LEU B O 1
ATOM 1555 N N . LEU B 1 12 ? -3.744 -0.457 6.75 1 97.25 12 LEU B N 1
ATOM 1556 C CA . LEU B 1 12 ? -2.549 -0.815 5.996 1 97.25 12 LEU B CA 1
ATOM 1557 C C . LEU B 1 12 ? -2.822 -0.775 4.496 1 97.25 12 LEU B C 1
ATOM 1559 O O . LEU B 1 12 ? -1.909 -0.547 3.699 1 97.25 12 LEU B O 1
ATOM 1563 N N . THR B 1 13 ? -4.086 -0.975 4.133 1 95.12 13 THR B N 1
ATOM 1564 C CA . THR B 1 13 ? -4.414 -1.047 2.713 1 95.12 13 THR B CA 1
ATOM 1565 C C . THR B 1 13 ? -4.98 0.281 2.221 1 95.12 13 THR B C 1
ATOM 1567 O O . THR B 1 13 ? -5.195 0.464 1.02 1 95.12 13 THR B O 1
ATOM 1570 N N . ALA B 1 14 ? -5.18 1.209 3.125 1 94.56 14 ALA B N 1
ATOM 1571 C CA . ALA B 1 14 ? -5.715 2.518 2.758 1 94.56 14 ALA B CA 1
ATOM 1572 C C . ALA B 1 14 ? -4.629 3.4 2.15 1 94.56 14 ALA B C 1
ATOM 1574 O O . ALA B 1 14 ? -3.484 3.395 2.609 1 94.56 14 ALA B O 1
ATOM 1575 N N . ASP B 1 15 ? -4.996 4.219 1.188 1 91.56 15 ASP B N 1
ATOM 1576 C CA . ASP B 1 15 ? -4.039 5.109 0.537 1 91.56 15 ASP B CA 1
ATOM 1577 C C . ASP B 1 15 ? -4.145 6.527 1.093 1 91.56 15 ASP B C 1
ATOM 1579 O O . ASP B 1 15 ? -3.434 7.43 0.644 1 91.56 15 ASP B O 1
ATOM 1583 N N . LYS B 1 16 ? -5.027 6.723 1.958 1 94.56 16 LYS B N 1
ATOM 1584 C CA . LYS B 1 16 ? -5.238 8.008 2.617 1 94.56 16 LYS B CA 1
ATOM 1585 C C . LYS B 1 16 ? -5.691 7.82 4.062 1 94.56 16 LYS B C 1
ATOM 1587 O O . LYS B 1 16 ? -6.164 6.742 4.434 1 94.56 16 LYS B O 1
ATOM 1592 N N . PRO B 1 17 ? -5.516 8.844 4.883 1 97.5 17 PRO B N 1
ATOM 1593 C CA . PRO B 1 17 ? -6.078 8.734 6.23 1 97.5 17 PRO B CA 1
ATOM 1594 C C . PRO B 1 17 ? -7.594 8.547 6.227 1 97.5 17 PRO B C 1
ATOM 1596 O O . PRO B 1 17 ? -8.281 9.07 5.348 1 97.5 17 PRO B O 1
ATOM 1599 N N . LEU B 1 18 ? -8.07 7.844 7.242 1 97.69 18 LEU B N 1
ATOM 1600 C CA . LEU B 1 18 ? -9.5 7.578 7.336 1 97.69 18 LEU B CA 1
ATOM 1601 C C . LEU B 1 18 ? -10.07 8.125 8.641 1 97.69 18 LEU B C 1
ATOM 1603 O O . LEU B 1 18 ? -9.531 7.863 9.719 1 97.69 18 LEU B O 1
ATOM 1607 N N . SER B 1 19 ? -11.133 8.883 8.508 1 97.88 19 SER B N 1
ATOM 1608 C CA . SER B 1 19 ? -11.82 9.398 9.688 1 97.88 19 SER B CA 1
ATOM 1609 C C . SER B 1 19 ? -12.531 8.281 10.438 1 97.88 19 SER B C 1
ATOM 1611 O O . SER B 1 19 ? -12.68 7.168 9.922 1 97.88 19 SER B O 1
ATOM 1613 N N . LEU B 1 20 ? -13.023 8.617 11.672 1 97.94 20 LEU B N 1
ATOM 1614 C CA . LEU B 1 20 ? -13.797 7.66 12.453 1 97.94 20 LEU B CA 1
ATOM 1615 C C . LEU B 1 20 ? -15.062 7.246 11.711 1 97.94 20 LEU B C 1
ATOM 1617 O O . LEU B 1 20 ? -15.43 6.07 11.719 1 97.94 20 LEU B O 1
ATOM 1621 N N . GLU B 1 21 ? -15.664 8.227 11.086 1 96.94 21 GLU B N 1
ATOM 1622 C CA . GLU B 1 21 ? -16.875 7.961 10.312 1 96.94 21 GLU B CA 1
ATOM 1623 C C . GLU B 1 21 ? -16.594 7.027 9.141 1 96.94 21 GLU B C 1
ATOM 1625 O O . GLU B 1 21 ? -17.344 6.078 8.898 1 96.94 21 GLU B O 1
ATOM 1630 N N . GLN B 1 22 ? -15.562 7.289 8.43 1 96.5 22 GLN B N 1
ATOM 1631 C CA . GLN B 1 22 ? -15.18 6.441 7.309 1 96.5 22 GLN B CA 1
ATOM 1632 C C . GLN B 1 22 ? -14.844 5.027 7.777 1 96.5 22 GLN B C 1
ATOM 1634 O O . GLN B 1 22 ? -15.234 4.047 7.141 1 96.5 22 GLN B O 1
ATOM 1639 N N . LEU B 1 23 ? -14.086 4.887 8.867 1 97.81 23 LEU B N 1
ATOM 1640 C CA . LEU B 1 23 ? -13.773 3.576 9.422 1 97.81 23 LEU B CA 1
ATOM 1641 C C . LEU B 1 23 ? -15.039 2.82 9.797 1 97.81 23 LEU B C 1
ATOM 1643 O O . LEU B 1 23 ? -15.148 1.619 9.531 1 97.81 23 LEU B O 1
ATOM 1647 N N . GLU B 1 24 ? -15.977 3.539 10.352 1 96.56 24 GLU B N 1
ATOM 1648 C CA . GLU B 1 24 ? -17.25 2.928 10.719 1 96.56 24 GLU B CA 1
ATOM 1649 C C . GLU B 1 24 ? -17.969 2.361 9.492 1 96.56 24 GLU B C 1
ATOM 1651 O O . GLU B 1 24 ? -18.625 1.317 9.578 1 96.56 24 GLU B O 1
ATOM 1656 N N . SER B 1 25 ? -17.812 3.004 8.391 1 95 25 SER B N 1
ATOM 1657 C CA . SER B 1 25 ? -18.531 2.631 7.176 1 95 25 SER B CA 1
ATOM 1658 C C . SER B 1 25 ? -18.016 1.316 6.605 1 95 25 SER B C 1
ATOM 1660 O O . SER B 1 25 ? -18.641 0.717 5.734 1 95 25 SER B O 1
ATOM 1662 N N . TYR B 1 26 ? -16.891 0.833 7.074 1 95.06 26 TYR B N 1
ATOM 1663 C CA . TYR B 1 26 ? -16.344 -0.445 6.629 1 95.06 26 TYR B CA 1
ATOM 1664 C C . TYR B 1 26 ? -17.125 -1.607 7.234 1 95.06 26 TYR B C 1
ATOM 1666 O O . TYR B 1 26 ? -16.969 -2.754 6.809 1 95.06 26 TYR B O 1
ATOM 1674 N N . PHE B 1 27 ? -17.969 -1.296 8.203 1 96 27 PHE B N 1
ATOM 1675 C CA . PHE B 1 27 ? -18.688 -2.346 8.914 1 96 27 PHE B CA 1
ATOM 1676 C C . PHE B 1 27 ? -20.172 -2.312 8.562 1 96 27 PHE B C 1
ATOM 1678 O O . PHE B 1 27 ? -20.75 -1.236 8.414 1 96 27 PHE B O 1
ATOM 1685 N N . LEU B 1 28 ? -20.719 -3.498 8.484 1 93.88 28 LEU B N 1
ATOM 1686 C CA . LEU B 1 28 ? -22.156 -3.613 8.266 1 93.88 28 LEU B CA 1
ATOM 1687 C C . LEU B 1 28 ? -22.938 -3.307 9.547 1 93.88 28 LEU B C 1
ATOM 1689 O O . LEU B 1 28 ? -22.422 -3.529 10.648 1 93.88 28 LEU B O 1
ATOM 1693 N N . PRO B 1 29 ? -24.172 -2.84 9.336 1 93.88 29 PRO B N 1
ATOM 1694 C CA . PRO B 1 29 ? -24.984 -2.531 10.516 1 93.88 29 PRO B CA 1
ATOM 1695 C C . PRO B 1 29 ? -25.125 -3.721 11.461 1 93.88 29 PRO B C 1
ATOM 1697 O O . PRO B 1 29 ? -25.109 -3.547 12.688 1 93.88 29 PRO B O 1
ATOM 1700 N N . GLU B 1 30 ? -25.094 -4.891 10.93 1 94.38 30 GLU B N 1
ATOM 1701 C CA . GLU B 1 30 ? -25.297 -6.102 11.719 1 94.38 30 GLU B CA 1
ATOM 1702 C C . GLU B 1 30 ? -24.094 -6.398 12.594 1 94.38 30 GLU B C 1
ATOM 1704 O O . GLU B 1 30 ? -24.188 -7.141 13.578 1 94.38 30 GLU B O 1
ATOM 1709 N N . GLU B 1 31 ? -22.953 -5.832 12.242 1 94.44 31 GLU B N 1
ATOM 1710 C CA . GLU B 1 31 ? -21.734 -6.059 13.008 1 94.44 31 GLU B CA 1
ATOM 1711 C C . GLU B 1 31 ? -21.688 -5.176 14.25 1 94.44 31 GLU B C 1
ATOM 1713 O O . GLU B 1 31 ? -20.891 -5.414 15.156 1 94.44 31 GLU B O 1
ATOM 1718 N N . ARG B 1 32 ? -22.516 -4.152 14.336 1 94.19 32 ARG B N 1
ATOM 1719 C CA . ARG B 1 32 ? -22.75 -3.301 15.5 1 94.19 32 ARG B CA 1
ATOM 1720 C C . ARG B 1 32 ? -21.438 -2.734 16.031 1 94.19 32 ARG B C 1
ATOM 1722 O O . ARG B 1 32 ? -21.172 -2.789 17.234 1 94.19 32 ARG B O 1
ATOM 1729 N N . VAL B 1 33 ? -20.578 -2.334 15.211 1 97.12 33 VAL B N 1
ATOM 1730 C CA . VAL B 1 33 ? -19.344 -1.676 15.609 1 97.12 33 VAL B CA 1
ATOM 1731 C C . VAL B 1 33 ? -19.562 -0.171 15.734 1 97.12 33 VAL B C 1
ATOM 1733 O O . VAL B 1 33 ? -19.875 0.498 14.75 1 97.12 33 VAL B O 1
ATOM 1736 N N . SER B 1 34 ? -19.391 0.375 16.953 1 96.31 34 SER B N 1
ATOM 1737 C CA . SER B 1 34 ? -19.594 1.795 17.219 1 96.31 34 SER B CA 1
ATOM 1738 C C . SER B 1 34 ? -18.312 2.592 17.031 1 96.31 34 SER B C 1
ATOM 1740 O O . SER B 1 34 ? -17.219 2.025 17.047 1 96.31 34 SER B O 1
ATOM 1742 N N . ARG B 1 35 ? -18.516 3.852 16.969 1 96.56 35 ARG B N 1
ATOM 1743 C CA . ARG B 1 35 ? -17.359 4.734 16.891 1 96.56 35 ARG B CA 1
ATOM 1744 C C . ARG B 1 35 ? -16.531 4.68 18.156 1 96.56 35 ARG B C 1
ATOM 1746 O O . ARG B 1 35 ? -15.305 4.781 18.125 1 96.56 35 ARG B O 1
ATOM 1753 N N . SER B 1 36 ? -17.188 4.547 19.234 1 97.5 36 SER B N 1
ATOM 1754 C CA . SER B 1 36 ? -16.484 4.418 20.5 1 97.5 36 SER B CA 1
ATOM 1755 C C . SER B 1 36 ? -15.633 3.152 20.547 1 97.5 36 SER B C 1
ATOM 1757 O O . SER B 1 36 ? -14.5 3.174 21.031 1 97.5 36 SER B O 1
ATOM 1759 N N . ALA B 1 37 ? -16.141 2.072 20.094 1 97.94 37 ALA B N 1
ATOM 1760 C CA . ALA B 1 37 ? -15.391 0.821 20.016 1 97.94 37 ALA B CA 1
ATOM 1761 C C . ALA B 1 37 ? -14.18 0.959 19.094 1 97.94 37 ALA B C 1
ATOM 1763 O O . ALA B 1 37 ? -13.102 0.434 19.391 1 97.94 37 ALA B O 1
ATOM 1764 N N . ILE B 1 38 ? -14.391 1.679 18 1 98.56 38 ILE B N 1
ATOM 1765 C CA . ILE B 1 38 ? -13.305 1.911 17.062 1 98.56 38 ILE B CA 1
ATOM 1766 C C . ILE B 1 38 ? -12.195 2.707 17.734 1 98.56 38 ILE B C 1
ATOM 1768 O O . ILE B 1 38 ? -11.016 2.371 17.609 1 98.56 38 ILE B O 1
ATOM 1772 N N . ARG B 1 39 ? -12.547 3.682 18.469 1 98.12 39 ARG B N 1
ATOM 1773 C CA . ARG B 1 39 ? -11.555 4.496 19.156 1 98.12 39 ARG B CA 1
ATOM 1774 C C . ARG B 1 39 ? -10.75 3.652 20.141 1 98.12 39 ARG B C 1
ATOM 1776 O O . ARG B 1 39 ? -9.523 3.787 20.219 1 98.12 39 ARG B O 1
ATOM 1783 N N . VAL B 1 40 ? -11.398 2.867 20.844 1 98.19 40 VAL B N 1
ATOM 1784 C CA . VAL B 1 40 ? -10.734 1.996 21.812 1 98.19 40 VAL B CA 1
ATOM 1785 C C . VAL B 1 40 ? -9.789 1.046 21.078 1 98.19 40 VAL B C 1
ATOM 1787 O O . VAL B 1 40 ? -8.648 0.856 21.5 1 98.19 40 VAL B O 1
ATOM 1790 N N . ALA B 1 41 ? -10.25 0.499 20.031 1 98.62 41 ALA B N 1
ATOM 1791 C CA . ALA B 1 41 ? -9.438 -0.428 19.25 1 98.62 41 ALA B CA 1
ATOM 1792 C C . ALA B 1 41 ? -8.234 0.278 18.641 1 98.62 41 ALA B C 1
ATOM 1794 O O . ALA B 1 41 ? -7.148 -0.305 18.547 1 98.62 41 ALA B O 1
ATOM 1795 N N . LEU B 1 42 ? -8.43 1.513 18.203 1 98.69 42 LEU B N 1
ATOM 1796 C CA . LEU B 1 42 ? -7.324 2.293 17.672 1 98.69 42 LEU B CA 1
ATOM 1797 C C . LEU B 1 42 ? -6.262 2.543 18.734 1 98.69 42 LEU B C 1
ATOM 1799 O O . LEU B 1 42 ? -5.066 2.533 18.438 1 98.69 42 LEU B O 1
ATOM 1803 N N . HIS B 1 43 ? -6.688 2.75 19.906 1 98.12 43 HIS B N 1
ATOM 1804 C CA . HIS B 1 43 ? -5.742 2.91 21 1 98.12 43 HIS B CA 1
ATOM 1805 C C . HIS B 1 43 ? -4.949 1.628 21.234 1 98.12 43 HIS B C 1
ATOM 1807 O O . HIS B 1 43 ? -3.732 1.672 21.438 1 98.12 43 HIS B O 1
ATOM 1813 N N . THR B 1 44 ? -5.609 0.567 21.25 1 98.19 44 THR B N 1
ATOM 1814 C CA . THR B 1 44 ? -4.953 -0.729 21.375 1 98.19 44 THR B CA 1
ATOM 1815 C C . THR B 1 44 ? -3.979 -0.966 20.234 1 98.19 44 THR B C 1
ATOM 1817 O O . THR B 1 44 ? -2.861 -1.438 20.438 1 98.19 44 THR B O 1
ATOM 1820 N N . LEU B 1 45 ? -4.41 -0.628 19.047 1 98.38 45 LEU B N 1
ATOM 1821 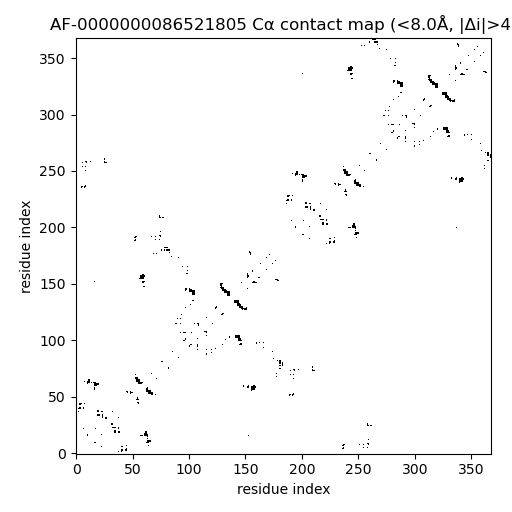C CA . LEU B 1 45 ? -3.566 -0.758 17.875 1 98.38 45 LEU B CA 1
ATOM 1822 C C . LEU B 1 45 ? -2.318 0.107 18 1 98.38 45 LEU B C 1
ATOM 1824 O O . LEU B 1 45 ? -1.218 -0.329 17.656 1 98.38 45 LEU B O 1
ATOM 1828 N N . GLN B 1 46 ? -2.521 1.269 18.453 1 98.19 46 GLN B N 1
ATOM 1829 C CA . GLN B 1 46 ? -1.391 2.17 18.656 1 98.19 46 GLN B CA 1
ATOM 1830 C C . GLN B 1 46 ? -0.329 1.526 19.547 1 98.19 46 GLN B C 1
ATOM 1832 O O . GLN B 1 46 ? 0.862 1.574 19.234 1 98.19 46 GLN B O 1
ATOM 1837 N N . ALA B 1 47 ? -0.729 0.956 20.562 1 97.69 47 ALA B N 1
ATOM 1838 C CA . ALA B 1 47 ? 0.183 0.295 21.5 1 97.69 47 ALA B CA 1
ATOM 1839 C C . ALA B 1 47 ? 0.861 -0.904 20.844 1 97.69 47 ALA B C 1
ATOM 1841 O O . ALA B 1 47 ? 2.057 -1.134 21.047 1 97.69 47 ALA B O 1
ATOM 1842 N N . ALA B 1 48 ? 0.126 -1.617 20.078 1 96.69 48 ALA B N 1
ATOM 1843 C CA . ALA B 1 48 ? 0.641 -2.818 19.422 1 96.69 48 ALA B CA 1
ATOM 1844 C C . ALA B 1 48 ? 1.685 -2.463 18.375 1 96.69 48 ALA B C 1
ATOM 1846 O O . ALA B 1 48 ? 2.543 -3.285 18.031 1 96.69 48 ALA B O 1
ATOM 1847 N N . CYS B 1 49 ? 1.648 -1.245 17.859 1 97.38 49 CYS B N 1
ATOM 1848 C CA . CYS B 1 49 ? 2.555 -0.802 16.797 1 97.38 49 CYS B CA 1
ATOM 1849 C C . CYS B 1 49 ? 3.965 -0.604 17.344 1 97.38 49 CYS B C 1
ATOM 1851 O O . CYS B 1 49 ? 4.922 -0.515 16.578 1 97.38 49 CYS B O 1
ATOM 1853 N N . ALA B 1 50 ? 4.156 -0.589 18.625 1 94.94 50 ALA B N 1
ATOM 1854 C CA . ALA B 1 50 ? 5.441 -0.289 19.25 1 94.94 50 ALA B CA 1
ATOM 1855 C C . ALA B 1 50 ? 6.512 -1.284 18.812 1 94.94 50 ALA B C 1
ATOM 1857 O O . ALA B 1 50 ? 7.699 -0.957 18.781 1 94.94 50 ALA B O 1
ATOM 1858 N N . THR B 1 51 ? 6.09 -2.441 18.453 1 94.94 51 THR B N 1
ATOM 1859 C CA . THR B 1 51 ? 7.051 -3.48 18.094 1 94.94 51 THR B CA 1
ATOM 1860 C C . THR B 1 51 ? 7.047 -3.721 16.578 1 94.94 51 THR B C 1
ATOM 1862 O O . THR B 1 51 ? 7.555 -4.738 16.109 1 94.94 51 THR B O 1
ATOM 1865 N N . GLN B 1 52 ? 6.43 -2.885 15.883 1 97.44 52 GLN B N 1
ATOM 1866 C CA . GLN B 1 52 ? 6.328 -3.002 14.438 1 97.44 52 GLN B CA 1
ATOM 1867 C C . GLN B 1 52 ? 7.137 -1.914 13.734 1 97.44 52 GLN B C 1
ATOM 1869 O O . GLN B 1 52 ? 7.648 -0.998 14.383 1 97.44 52 GLN B O 1
ATOM 1874 N N . SER B 1 53 ? 7.273 -2.09 12.453 1 98.06 53 SER B N 1
ATOM 1875 C CA . SER B 1 53 ? 7.992 -1.099 11.664 1 98.06 53 SER B CA 1
ATOM 1876 C C . SER B 1 53 ? 7.102 0.089 11.312 1 98.06 53 SER B C 1
ATOM 1878 O O . SER B 1 53 ? 7.566 1.073 10.734 1 98.06 53 SER B O 1
ATOM 1880 N N . PHE B 1 54 ? 5.824 0.038 11.703 1 98 54 PHE B N 1
ATOM 1881 C CA . PHE B 1 54 ? 4.871 1.092 11.383 1 98 54 PHE B CA 1
ATOM 1882 C C . PHE B 1 54 ? 4.242 1.659 12.648 1 98 54 PHE B C 1
ATOM 1884 O O . PHE B 1 54 ? 4.371 1.073 13.727 1 98 54 PHE B O 1
ATOM 1891 N N . GLU B 1 55 ? 3.6 2.789 12.422 1 98.06 55 GLU B N 1
ATOM 1892 C CA . GLU B 1 55 ? 2.941 3.459 13.539 1 98.06 55 GLU B CA 1
ATOM 1893 C C . GLU B 1 55 ? 1.591 4.035 13.125 1 98.06 55 GLU B C 1
ATOM 1895 O O . GLU B 1 55 ? 1.356 4.281 11.938 1 98.06 55 GLU B O 1
ATOM 1900 N N . LEU B 1 56 ? 0.719 4.109 14.125 1 98.5 56 LEU B N 1
ATOM 1901 C CA . LEU B 1 56 ? -0.572 4.758 13.922 1 98.5 56 LEU B CA 1
ATOM 1902 C C . LEU B 1 56 ? -0.459 6.266 14.117 1 98.5 56 LEU B C 1
ATOM 1904 O O . LEU B 1 56 ? 0.014 6.727 15.156 1 98.5 56 LEU B O 1
ATOM 1908 N N . GLN B 1 57 ? -0.876 7.012 13.094 1 97.19 57 GLN B N 1
ATOM 1909 C CA . GLN B 1 57 ? -0.841 8.469 13.148 1 97.19 57 GLN B CA 1
ATOM 1910 C C . GLN B 1 57 ? -2.232 9.062 12.938 1 97.19 57 GLN B C 1
ATOM 1912 O O . GLN B 1 57 ? -2.977 8.617 12.062 1 97.19 57 GLN B O 1
ATOM 1917 N N . GLU B 1 58 ? -2.545 9.961 13.789 1 97.31 58 GLU B N 1
ATOM 1918 C CA . GLU B 1 58 ? -3.76 10.742 13.57 1 97.31 58 GLU B CA 1
ATOM 1919 C C . GLU B 1 58 ? -3.441 12.102 12.953 1 97.31 58 GLU B C 1
ATOM 1921 O O . GLU B 1 58 ? -2.586 12.828 13.453 1 97.31 58 GLU B O 1
ATOM 1926 N N . THR B 1 59 ? -4.082 12.414 11.82 1 97.06 59 THR B N 1
ATOM 1927 C CA . THR B 1 59 ? -3.914 13.695 11.141 1 97.06 59 THR B CA 1
ATOM 1928 C C . THR B 1 59 ? -5.242 14.445 11.07 1 97.06 59 THR B C 1
ATOM 1930 O O . THR B 1 59 ? -6.215 14.062 11.727 1 97.06 59 THR B O 1
ATOM 1933 N N . ALA B 1 60 ? -5.211 15.531 10.32 1 96.94 60 ALA B N 1
ATOM 1934 C CA . ALA B 1 60 ? -6.422 16.328 10.18 1 96.94 60 ALA B CA 1
ATOM 1935 C C . ALA B 1 60 ? -7.539 15.531 9.523 1 96.94 60 ALA B C 1
ATOM 1937 O O . ALA B 1 60 ? -8.719 15.75 9.812 1 96.94 60 ALA B O 1
ATOM 1938 N N . SER B 1 61 ? -7.164 14.594 8.742 1 97.69 61 SER B N 1
ATOM 1939 C CA . SER B 1 61 ? -8.172 13.875 7.965 1 97.69 61 SER B CA 1
ATOM 1940 C C . SER B 1 61 ? -8.516 12.539 8.625 1 97.69 61 SER B C 1
ATOM 1942 O O . SER B 1 61 ? -9.414 11.828 8.156 1 97.69 61 SER B O 1
ATOM 1944 N N . GLY B 1 62 ? -7.719 12.172 9.617 1 98.12 62 GLY B N 1
ATOM 1945 C CA . GLY B 1 62 ? -8.039 10.938 10.305 1 98.12 62 GLY B CA 1
ATOM 1946 C C . GLY B 1 62 ? -6.812 10.109 10.641 1 98.12 62 GLY B C 1
ATOM 1947 O O . GLY B 1 62 ? -5.773 10.656 11.023 1 98.12 62 GLY B O 1
ATOM 1948 N N . PHE B 1 63 ? -7.012 8.781 10.523 1 98.5 63 PHE B N 1
ATOM 1949 C CA . PHE B 1 63 ? -5.992 7.848 10.984 1 98.5 63 PHE B CA 1
ATOM 1950 C C . PHE B 1 63 ? -5.324 7.148 9.805 1 98.5 63 PHE B C 1
ATOM 1952 O O . PHE B 1 63 ? -5.988 6.809 8.828 1 98.5 63 PHE B O 1
ATOM 1959 N N . ARG B 1 64 ? -4.043 6.898 10.008 1 98.19 64 ARG B N 1
ATOM 1960 C CA . ARG B 1 64 ? -3.309 6.109 9.023 1 98.19 64 ARG B CA 1
ATOM 1961 C C . ARG B 1 64 ? -2.193 5.309 9.688 1 98.19 64 ARG B C 1
ATOM 1963 O O . ARG B 1 64 ? -1.73 5.66 10.773 1 98.19 64 ARG B O 1
ATOM 1970 N N . LEU B 1 65 ? -1.854 4.234 9.047 1 98.25 65 LEU B N 1
ATOM 1971 C CA . LEU B 1 65 ? -0.615 3.543 9.383 1 98.25 65 LEU B CA 1
ATOM 1972 C C . LEU B 1 65 ? 0.501 3.918 8.414 1 98.25 65 LEU B C 1
ATOM 1974 O O . LEU B 1 65 ? 0.295 3.93 7.199 1 98.25 65 LEU B O 1
ATOM 1978 N N . GLN B 1 66 ? 1.648 4.25 9.016 1 96.62 66 GLN B N 1
ATOM 1979 C CA . GLN B 1 66 ? 2.773 4.656 8.18 1 96.62 66 GLN B CA 1
ATOM 1980 C C . GLN B 1 66 ? 4.09 4.105 8.719 1 96.62 66 GLN B C 1
ATOM 1982 O O . GLN B 1 66 ? 4.188 3.77 9.898 1 96.62 66 GLN B O 1
ATOM 1987 N N . THR B 1 67 ? 5.023 4.02 7.777 1 96.62 67 THR B N 1
ATOM 1988 C CA . THR B 1 67 ? 6.344 3.535 8.172 1 96.62 67 THR B CA 1
ATOM 1989 C C . THR B 1 67 ? 6.98 4.469 9.195 1 96.62 67 THR B C 1
ATOM 1991 O O . THR B 1 67 ? 6.945 5.691 9.031 1 96.62 67 THR B O 1
ATOM 1994 N N . ARG B 1 68 ? 7.52 3.891 10.227 1 96.38 68 ARG B N 1
ATOM 1995 C CA . ARG B 1 68 ? 8.234 4.691 11.219 1 96.38 68 ARG B CA 1
ATOM 1996 C C . ARG B 1 68 ? 9.453 5.359 10.602 1 96.38 68 ARG B C 1
ATOM 1998 O O . ARG B 1 68 ? 10.078 4.809 9.695 1 96.38 68 ARG B O 1
ATOM 2005 N N . ALA B 1 69 ? 9.828 6.484 11.211 1 92.75 69 ALA B N 1
ATOM 2006 C CA . ALA B 1 69 ? 10.945 7.285 10.711 1 92.75 69 ALA B CA 1
ATOM 2007 C C . ALA B 1 69 ? 12.234 6.477 10.703 1 92.75 69 ALA B C 1
ATOM 2009 O O . ALA B 1 69 ? 13.047 6.594 9.781 1 92.75 69 ALA B O 1
ATOM 2010 N N . ALA B 1 70 ? 12.383 5.652 11.688 1 93.69 70 ALA B N 1
ATOM 2011 C CA . ALA B 1 70 ? 13.609 4.883 11.875 1 93.69 70 ALA B CA 1
ATOM 2012 C C . ALA B 1 70 ? 13.867 3.957 10.695 1 93.69 70 ALA B C 1
ATOM 2014 O O . ALA B 1 70 ? 15.008 3.547 10.453 1 93.69 70 ALA B O 1
ATOM 2015 N N . PHE B 1 71 ? 12.844 3.676 9.922 1 94.94 71 PHE B N 1
ATOM 2016 C CA . PHE B 1 71 ? 12.992 2.684 8.859 1 94.94 71 PHE B CA 1
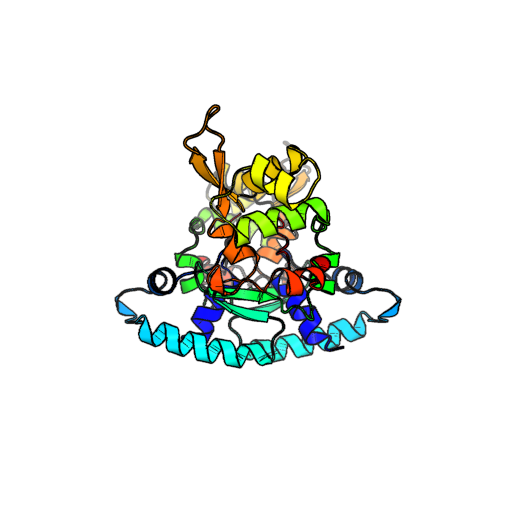ATOM 2017 C C . PHE B 1 71 ? 12.859 3.334 7.488 1 94.94 71 PHE B C 1
ATOM 2019 O O . PHE B 1 71 ? 12.984 2.664 6.461 1 94.94 71 PHE B O 1
ATOM 2026 N N . GLN B 1 72 ? 12.656 4.598 7.375 1 92.31 72 GLN B N 1
ATOM 2027 C CA . GLN B 1 72 ? 12.359 5.312 6.137 1 92.31 72 GLN B CA 1
ATOM 2028 C C . GLN B 1 72 ? 13.547 5.262 5.176 1 92.31 72 GLN B C 1
ATOM 2030 O O . GLN B 1 72 ? 13.359 5.215 3.957 1 92.31 72 GLN B O 1
ATOM 2035 N N . THR B 1 73 ? 14.664 5.273 5.723 1 90.44 73 THR B N 1
ATOM 2036 C CA . THR B 1 73 ? 15.859 5.289 4.887 1 90.44 73 THR B CA 1
ATOM 2037 C C . THR B 1 73 ? 15.867 4.102 3.93 1 90.44 73 THR B C 1
ATOM 2039 O O . THR B 1 73 ? 16.188 4.25 2.746 1 90.44 73 THR B O 1
ATOM 2042 N N . TRP B 1 74 ? 15.508 2.953 4.316 1 93.81 74 TRP B N 1
ATOM 2043 C CA . TRP B 1 74 ? 15.523 1.751 3.488 1 93.81 74 TRP B CA 1
ATOM 2044 C C . TRP B 1 74 ? 14.367 1.764 2.496 1 93.81 74 TRP B C 1
ATOM 2046 O O . TRP B 1 74 ? 14.539 1.409 1.327 1 93.81 74 TRP B O 1
ATOM 2056 N N . VAL B 1 75 ? 13.234 2.195 2.939 1 93.12 75 VAL B N 1
ATOM 2057 C CA . VAL B 1 75 ? 12.031 2.217 2.119 1 93.12 75 VAL B CA 1
ATOM 2058 C C . VAL B 1 75 ? 12.195 3.223 0.983 1 93.12 75 VAL B C 1
ATOM 2060 O O . VAL B 1 75 ? 11.758 2.973 -0.143 1 93.12 75 VAL B O 1
ATOM 2063 N N . GLN B 1 76 ? 12.891 4.277 1.235 1 87.88 76 GLN B N 1
ATOM 2064 C CA . GLN B 1 76 ? 13.047 5.359 0.269 1 87.88 76 GLN B CA 1
ATOM 2065 C C . GLN B 1 76 ? 14.086 5.004 -0.788 1 87.88 76 GLN B C 1
ATOM 2067 O O . GLN B 1 76 ? 14.055 5.527 -1.903 1 87.88 76 GLN B O 1
ATOM 2072 N N . ARG B 1 77 ? 15.031 4.199 -0.484 1 82.44 77 ARG B N 1
ATOM 2073 C CA . ARG B 1 77 ? 16.109 3.852 -1.397 1 82.44 77 ARG B CA 1
ATOM 2074 C C . ARG B 1 77 ? 15.57 3.244 -2.686 1 82.44 77 ARG B C 1
ATOM 2076 O O . ARG B 1 77 ? 16.172 3.404 -3.754 1 82.44 77 ARG B O 1
ATOM 2083 N N . HIS B 1 78 ? 14.492 2.59 -2.646 1 73.94 78 HIS B N 1
ATOM 2084 C CA . HIS B 1 78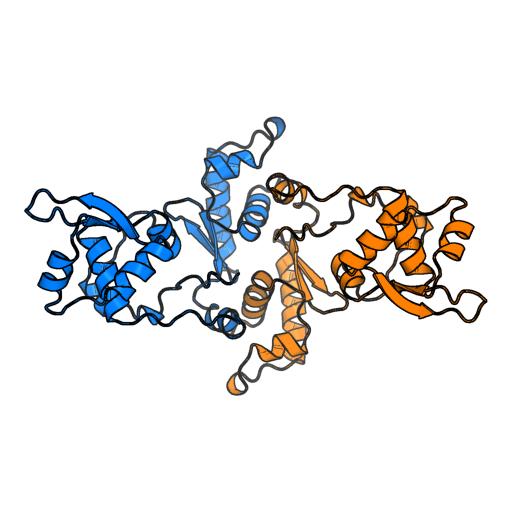 ? 14.055 1.9 -3.855 1 73.94 78 HIS B CA 1
ATOM 2085 C C . HIS B 1 78 ? 12.82 2.572 -4.457 1 73.94 78 HIS B C 1
ATOM 2087 O O . HIS B 1 78 ? 12.211 2.039 -5.387 1 73.94 78 HIS B O 1
ATOM 2093 N N . SER B 1 79 ? 12.625 3.656 -3.783 1 72.38 79 SER B N 1
ATOM 2094 C CA . SER B 1 79 ? 11.547 4.402 -4.426 1 72.38 79 SER B CA 1
ATOM 2095 C C . SER B 1 79 ? 12.023 5.062 -5.715 1 72.38 79 SER B C 1
ATOM 2097 O O . SER B 1 79 ? 13.148 5.566 -5.785 1 72.38 79 SER B O 1
ATOM 2099 N N . GLU B 1 80 ? 11.609 4.559 -6.828 1 60.88 80 GLU B N 1
ATOM 2100 C CA . GLU B 1 80 ? 11.969 5.098 -8.133 1 60.88 80 GLU B CA 1
ATOM 2101 C C . GLU B 1 80 ? 11.969 6.625 -8.117 1 60.88 80 GLU B C 1
ATOM 2103 O O . GLU B 1 80 ? 12.719 7.258 -8.859 1 60.88 80 GLU B O 1
ATOM 2108 N N . GLU B 1 81 ? 11.086 7.117 -7.328 1 58.34 81 GLU B N 1
ATOM 2109 C CA . GLU B 1 81 ? 10.977 8.57 -7.277 1 58.34 81 GLU B CA 1
ATOM 2110 C C . GLU B 1 81 ? 11.625 9.133 -6.012 1 58.34 81 GLU B C 1
ATOM 2112 O O . GLU B 1 81 ? 11.227 8.781 -4.898 1 58.34 81 GLU B O 1
ATOM 2117 N N . LYS B 1 82 ? 12.836 9.445 -6.145 1 59.31 82 LYS B N 1
ATOM 2118 C CA . LYS B 1 82 ? 13.445 10.102 -4.988 1 59.31 82 LYS B CA 1
ATOM 2119 C C . LYS B 1 82 ? 12.672 11.359 -4.602 1 59.31 82 LYS B C 1
ATOM 2121 O O . LYS B 1 82 ? 12.305 12.164 -5.465 1 59.31 82 LYS B O 1
ATOM 2126 N N . PRO B 1 83 ? 12.242 11.336 -3.305 1 56.88 83 PRO B N 1
ATOM 2127 C CA . PRO B 1 83 ? 11.547 12.57 -2.941 1 56.88 83 PRO B CA 1
ATOM 2128 C C . PRO B 1 83 ? 12.328 13.828 -3.316 1 56.88 83 PRO B C 1
ATOM 2130 O O . PRO B 1 83 ? 13.562 13.82 -3.271 1 56.88 83 PRO B O 1
ATOM 2133 N N . ALA B 1 84 ? 11.688 14.742 -4.043 1 57.97 84 ALA B N 1
ATOM 2134 C CA . ALA B 1 84 ? 12.289 16.016 -4.406 1 57.97 84 ALA B CA 1
ATOM 2135 C C . ALA B 1 84 ? 12.836 16.734 -3.176 1 57.97 84 ALA B C 1
ATOM 2137 O O . ALA B 1 84 ? 12.203 16.734 -2.115 1 57.97 84 ALA B O 1
ATOM 2138 N N . LYS B 1 85 ? 14.125 16.906 -3.154 1 74.12 85 LYS B N 1
ATOM 2139 C CA . LYS B 1 85 ? 14.656 17.812 -2.146 1 74.12 85 LYS B CA 1
ATOM 2140 C C . LYS B 1 85 ? 14.156 19.234 -2.385 1 74.12 85 LYS B C 1
ATOM 2142 O O . LYS B 1 85 ? 14.383 19.812 -3.451 1 74.12 85 LYS B O 1
ATOM 2147 N N . TYR B 1 86 ? 13.273 19.609 -1.493 1 77.81 86 TYR B N 1
ATOM 2148 C CA . TYR B 1 86 ? 12.734 20.969 -1.648 1 77.81 86 TYR B CA 1
ATOM 2149 C C . TYR B 1 86 ? 13.758 22.016 -1.217 1 77.81 86 TYR B C 1
ATOM 2151 O O . TYR B 1 86 ? 14.484 21.812 -0.241 1 77.81 86 TYR B O 1
ATOM 2159 N N . SER B 1 87 ? 13.789 23.062 -1.988 1 84.06 87 SER B N 1
ATOM 2160 C CA . SER B 1 87 ? 14.719 24.156 -1.683 1 84.06 87 SER B CA 1
ATOM 2161 C C . SER B 1 87 ? 14.344 24.844 -0.381 1 84.06 87 SER B C 1
ATOM 2163 O O . SER B 1 87 ? 13.203 24.75 0.081 1 84.06 87 SER B O 1
ATOM 2165 N N . ARG B 1 88 ? 15.344 25.469 0.184 1 84.44 88 ARG B N 1
ATOM 2166 C CA . ARG B 1 88 ? 15.086 26.266 1.377 1 84.44 88 ARG B CA 1
ATOM 2167 C C . ARG B 1 88 ? 14.008 27.312 1.116 1 84.44 88 ARG B C 1
ATOM 2169 O O . ARG B 1 88 ? 13.109 27.5 1.937 1 84.44 88 ARG B O 1
ATOM 2176 N N . ALA B 1 89 ? 14.195 27.938 -0.018 1 87.88 89 ALA B N 1
ATOM 2177 C CA . ALA B 1 89 ? 13.219 28.953 -0.4 1 87.88 89 ALA B CA 1
ATOM 2178 C C . ALA B 1 89 ? 11.812 28.375 -0.441 1 87.88 89 ALA B C 1
ATOM 2180 O O . ALA B 1 89 ? 10.852 29.016 -0.016 1 87.88 89 ALA B O 1
ATOM 2181 N N . PHE B 1 90 ? 11.656 27.234 -0.955 1 90.81 90 PHE B N 1
ATOM 2182 C CA . PHE B 1 90 ? 10.383 26.531 -1.032 1 90.81 90 PHE B CA 1
ATOM 2183 C C . PHE B 1 90 ? 9.812 26.297 0.36 1 90.81 90 PHE B C 1
ATOM 2185 O O . PHE B 1 90 ? 8.664 26.672 0.635 1 90.81 90 PHE B O 1
ATOM 2192 N N . LEU B 1 91 ? 10.617 25.844 1.186 1 87.44 91 LEU B N 1
ATOM 2193 C CA . LEU B 1 91 ? 10.18 25.484 2.529 1 87.44 91 LEU B CA 1
ATOM 2194 C C . LEU B 1 91 ? 9.875 26.734 3.355 1 87.44 91 LEU B C 1
ATOM 2196 O O . LEU B 1 91 ? 8.914 26.75 4.125 1 87.44 91 LEU B O 1
ATOM 2200 N N . GLU B 1 92 ? 10.625 27.688 3.225 1 88.5 92 GLU B N 1
ATOM 2201 C CA . GLU B 1 92 ? 10.391 28.953 3.924 1 88.5 92 GLU B CA 1
ATOM 2202 C C . GLU B 1 92 ? 9.086 29.594 3.475 1 88.5 92 GLU B C 1
ATOM 2204 O O . GLU B 1 92 ? 8.328 30.109 4.297 1 88.5 92 GLU B O 1
ATOM 2209 N N . THR B 1 93 ? 8.898 29.562 2.217 1 92.81 93 THR B N 1
ATOM 2210 C CA . THR B 1 93 ? 7.652 30.109 1.695 1 92.81 93 THR B CA 1
ATOM 2211 C C . THR B 1 93 ? 6.453 29.359 2.27 1 92.81 93 THR B C 1
ATOM 2213 O O . THR B 1 93 ? 5.5 29.969 2.752 1 92.81 93 THR B O 1
ATOM 2216 N N . LEU B 1 94 ? 6.574 28.094 2.236 1 92.75 94 LEU B N 1
ATOM 2217 C CA . LEU B 1 94 ? 5.5 27.266 2.768 1 92.75 94 LEU B CA 1
ATOM 2218 C C . LEU B 1 94 ? 5.266 27.562 4.246 1 92.75 94 LEU B C 1
ATOM 2220 O O . LEU B 1 94 ? 4.121 27.703 4.684 1 92.75 94 LEU B O 1
ATOM 2224 N N . ALA B 1 95 ? 6.297 27.656 4.945 1 90.12 95 ALA B N 1
ATOM 2225 C CA . ALA B 1 95 ? 6.207 27.938 6.379 1 90.12 95 ALA B CA 1
ATOM 2226 C C . ALA B 1 95 ? 5.508 29.266 6.641 1 90.12 95 ALA B C 1
ATOM 2228 O O . ALA B 1 95 ? 4.676 29.375 7.543 1 90.12 95 ALA B O 1
ATOM 2229 N N . LEU B 1 96 ? 5.852 30.188 5.906 1 91.69 96 LEU B N 1
ATOM 2230 C CA . LEU B 1 96 ? 5.242 31.5 6.082 1 91.69 96 LEU B CA 1
ATOM 2231 C C . LEU B 1 96 ? 3.742 31.438 5.805 1 91.6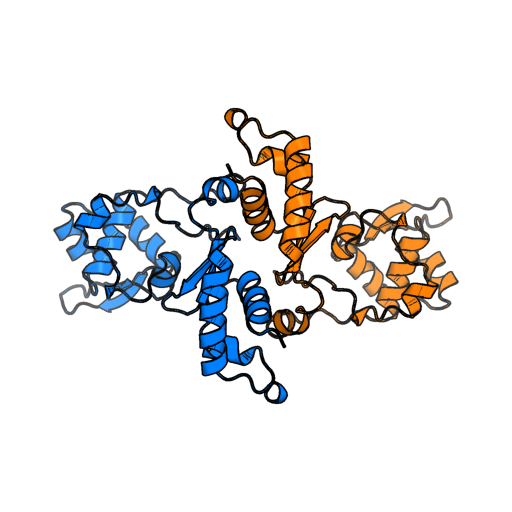9 96 LEU B C 1
ATOM 2233 O O . LEU B 1 96 ? 2.949 32.062 6.527 1 91.69 96 LEU B O 1
ATOM 2237 N N . ILE B 1 97 ? 3.43 30.719 4.812 1 95.19 97 ILE B N 1
ATOM 2238 C CA . ILE B 1 97 ? 2.01 30.578 4.5 1 95.19 97 ILE B CA 1
ATOM 2239 C C . ILE B 1 97 ? 1.296 29.891 5.66 1 95.19 97 ILE B C 1
ATOM 2241 O O . ILE B 1 97 ? 0.221 30.328 6.082 1 95.19 97 ILE B O 1
ATOM 2245 N N . ALA B 1 98 ? 1.885 28.906 6.148 1 93.94 98 ALA B N 1
ATOM 2246 C CA . ALA B 1 98 ? 1.285 28.141 7.238 1 93.94 98 ALA B CA 1
ATOM 2247 C C . ALA B 1 98 ? 1.131 29 8.492 1 93.94 98 ALA B C 1
ATOM 2249 O O . ALA B 1 98 ? 0.088 28.969 9.148 1 93.94 98 ALA B O 1
ATOM 2250 N N . TRP B 1 99 ? 2.027 29.859 8.758 1 91.19 99 TRP B N 1
ATOM 2251 C CA . TRP B 1 99 ? 2.076 30.578 10.031 1 91.19 99 TRP B CA 1
ATOM 2252 C C . TRP B 1 99 ? 1.28 31.875 9.945 1 91.19 99 TRP B C 1
ATOM 2254 O O . TRP B 1 99 ? 0.749 32.344 10.953 1 91.19 99 TRP B O 1
ATOM 2264 N N . ARG B 1 100 ? 1.17 32.406 8.75 1 92.44 100 ARG B N 1
ATOM 2265 C CA . ARG B 1 100 ? 0.659 33.75 8.656 1 92.44 100 ARG B CA 1
ATOM 2266 C C . ARG B 1 100 ? -0.617 33.812 7.82 1 92.44 100 ARG B C 1
ATOM 2268 O O . ARG B 1 100 ? -1.14 34.906 7.543 1 92.44 100 ARG B O 1
ATOM 2275 N N . GLN B 1 101 ? -1.064 32.75 7.43 1 95.38 101 GLN B N 1
ATOM 2276 C CA . GLN B 1 101 ? -2.254 32.781 6.582 1 95.38 101 GLN B CA 1
ATOM 2277 C C . GLN B 1 101 ? -3.42 33.469 7.273 1 95.38 101 GLN B C 1
ATOM 2279 O O . GLN B 1 101 ? -3.553 33.406 8.5 1 95.38 101 GLN B O 1
ATOM 2284 N N . PRO B 1 102 ? -4.336 34.219 6.379 1 97.75 102 PRO B N 1
ATOM 2285 C CA . PRO B 1 102 ? -4.18 34.469 4.941 1 97.75 102 PRO B CA 1
ATOM 2286 C C . PRO B 1 102 ? -3.062 35.438 4.625 1 97.75 102 PRO B C 1
ATOM 2288 O O . PRO B 1 102 ? -2.879 36.438 5.355 1 97.75 102 PRO B O 1
ATOM 2291 N N . ILE B 1 103 ? -2.254 35.219 3.596 1 97.81 103 ILE B N 1
ATOM 2292 C CA . ILE B 1 103 ? -1.099 36.062 3.299 1 97.81 103 ILE B CA 1
ATOM 2293 C C . ILE B 1 103 ? -0.917 36.188 1.788 1 97.81 103 ILE B C 1
ATOM 2295 O O . ILE B 1 103 ? -1.151 35.219 1.054 1 97.81 103 ILE B O 1
ATOM 2299 N N . THR B 1 104 ? -0.493 37.344 1.29 1 97.75 104 THR B N 1
ATOM 2300 C CA . THR B 1 104 ? -0.27 37.562 -0.135 1 97.75 104 THR B CA 1
ATOM 2301 C C . THR B 1 104 ? 1.188 37.281 -0.5 1 97.75 104 THR B C 1
ATOM 2303 O O . THR B 1 104 ? 2.051 37.219 0.377 1 97.75 104 THR B O 1
ATOM 2306 N N . ARG B 1 105 ? 1.436 37.125 -1.78 1 96.81 105 ARG B N 1
ATOM 2307 C CA . ARG B 1 105 ? 2.803 36.938 -2.262 1 96.81 105 ARG B CA 1
ATOM 2308 C C . ARG B 1 105 ? 3.678 38.125 -1.857 1 96.81 105 ARG B C 1
ATOM 2310 O O . ARG B 1 105 ? 4.812 37.938 -1.415 1 96.81 105 ARG B O 1
ATOM 2317 N N . ALA B 1 106 ? 3.145 39.25 -2.016 1 96.12 106 ALA B N 1
ATOM 2318 C CA . ALA B 1 106 ? 3.891 40.469 -1.69 1 96.12 106 ALA B CA 1
ATOM 2319 C C . ALA B 1 106 ? 4.289 40.469 -0.218 1 96.12 106 ALA B C 1
ATOM 2321 O O . ALA B 1 106 ? 5.41 40.875 0.122 1 96.12 106 ALA B O 1
ATOM 2322 N N . GLU B 1 107 ? 3.445 40.094 0.599 1 97 107 GLU B N 1
ATOM 2323 C CA . GLU B 1 107 ? 3.729 40.031 2.029 1 97 107 GLU B CA 1
ATOM 2324 C C . GLU B 1 107 ? 4.785 38.969 2.348 1 97 107 GLU B C 1
ATOM 2326 O O . GLU B 1 107 ? 5.637 39.188 3.215 1 97 107 GLU B O 1
ATOM 2331 N N . ILE B 1 108 ? 4.723 37.875 1.739 1 96.56 108 ILE B N 1
ATOM 2332 C CA . ILE B 1 108 ? 5.734 36.844 1.894 1 96.56 108 ILE B CA 1
ATOM 2333 C C . ILE B 1 108 ? 7.105 37.406 1.514 1 96.56 108 ILE B C 1
ATOM 2335 O O . ILE B 1 108 ? 8.078 37.25 2.252 1 96.56 108 ILE B O 1
ATOM 2339 N N . GLU B 1 109 ? 7.113 38.094 0.395 1 96.81 109 GLU B N 1
ATOM 2340 C CA . GLU B 1 109 ? 8.359 38.656 -0.097 1 96.81 109 GLU B CA 1
ATOM 2341 C C . GLU B 1 109 ? 8.898 39.719 0.861 1 96.81 109 GLU B C 1
ATOM 2343 O O . GLU B 1 109 ? 10.102 39.812 1.079 1 96.81 109 GLU B O 1
ATOM 2348 N N . ALA B 1 110 ? 7.996 40.406 1.421 1 95.88 110 ALA B N 1
ATOM 2349 C CA . ALA B 1 110 ? 8.391 41.438 2.377 1 95.88 110 ALA B CA 1
ATOM 2350 C C . ALA B 1 110 ? 9.039 40.812 3.613 1 95.88 110 ALA B C 1
ATOM 2352 O O . ALA B 1 110 ? 10.055 41.312 4.109 1 95.88 110 ALA B O 1
ATOM 2353 N N . VAL B 1 111 ? 8.453 39.781 4.09 1 93.94 111 VAL B N 1
ATOM 2354 C CA . VAL B 1 111 ? 8.961 39.125 5.285 1 93.94 111 VAL B CA 1
ATOM 2355 C C . VAL B 1 111 ? 10.312 38.469 4.984 1 93.94 111 VAL B C 1
ATOM 2357 O O . VAL B 1 111 ? 11.234 38.531 5.805 1 93.94 111 VAL B O 1
ATOM 2360 N N . ARG B 1 112 ? 10.438 37.969 3.807 1 92.31 112 ARG B N 1
ATOM 2361 C CA . ARG B 1 112 ? 11.664 37.281 3.438 1 92.31 112 ARG B CA 1
ATOM 2362 C C . ARG B 1 112 ? 12.734 38.25 2.969 1 92.31 112 ARG B C 1
ATOM 2364 O O . ARG B 1 112 ? 13.93 37.938 2.996 1 92.31 112 ARG B O 1
ATOM 2371 N N . GLY B 1 113 ? 12.391 39.219 2.484 1 93.56 113 GLY B N 1
ATOM 2372 C CA . GLY B 1 113 ? 13.32 40.219 1.973 1 93.56 113 GLY B CA 1
ATOM 2373 C C . GLY B 1 113 ? 13.797 39.906 0.565 1 93.56 113 GLY B C 1
ATOM 2374 O O . GLY B 1 113 ? 14.758 40.531 0.088 1 93.56 113 GLY B O 1
ATOM 2375 N N . VAL B 1 114 ? 13.266 38.875 -0.049 1 94.94 114 VAL B N 1
ATOM 2376 C CA . VAL B 1 114 ? 13.602 38.531 -1.422 1 94.94 114 VAL B CA 1
ATOM 2377 C C . VAL B 1 114 ? 12.336 38.094 -2.17 1 94.94 114 VAL B C 1
ATOM 2379 O O . VAL B 1 114 ? 11.359 37.688 -1.556 1 94.94 114 VAL B O 1
ATOM 2382 N N . ALA B 1 115 ? 12.453 38.312 -3.492 1 94.5 115 ALA B N 1
ATOM 2383 C CA . ALA B 1 115 ? 11.32 37.906 -4.324 1 94.5 115 ALA B CA 1
ATOM 2384 C C . ALA B 1 115 ? 11.109 36.406 -4.266 1 94.5 115 ALA B C 1
ATOM 2386 O O . ALA B 1 115 ? 12.07 35.625 -4.141 1 94.5 115 ALA B O 1
ATOM 2387 N N . VAL B 1 116 ? 9.906 36 -4.34 1 93.31 116 VAL B N 1
ATOM 2388 C CA . VAL B 1 116 ? 9.562 34.594 -4.395 1 93.31 116 VAL B CA 1
ATOM 2389 C C . VAL B 1 116 ? 9.445 34.125 -5.848 1 93.31 116 VAL B C 1
ATOM 2391 O O . VAL B 1 116 ? 8.727 34.75 -6.637 1 93.31 116 VAL B O 1
ATOM 2394 N N . ASN B 1 117 ? 10.164 33.125 -6.148 1 93.25 117 ASN B N 1
ATOM 2395 C CA . ASN B 1 117 ? 10.016 32.531 -7.469 1 93.25 117 ASN B CA 1
ATOM 2396 C C . ASN B 1 117 ? 8.578 32.062 -7.707 1 93.25 117 ASN B C 1
ATOM 2398 O O . ASN B 1 117 ? 8.023 31.312 -6.887 1 93.25 117 ASN B O 1
ATOM 2402 N N . ALA B 1 118 ? 8.016 32.406 -8.812 1 92.44 118 ALA B N 1
ATOM 2403 C CA . ALA B 1 118 ? 6.633 32.062 -9.156 1 92.44 118 ALA B CA 1
ATOM 2404 C C . ALA B 1 118 ? 6.434 30.562 -9.203 1 92.44 118 ALA B C 1
ATOM 2406 O O . ALA B 1 118 ? 5.348 30.062 -8.891 1 92.44 118 ALA B O 1
ATOM 2407 N N . ASN B 1 119 ? 7.48 29.891 -9.508 1 94.44 119 ASN B N 1
ATOM 2408 C CA . ASN B 1 119 ? 7.398 28.438 -9.617 1 94.44 119 ASN B CA 1
ATOM 2409 C C . ASN B 1 119 ? 7.164 27.797 -8.25 1 94.44 119 ASN B C 1
ATOM 2411 O O . ASN B 1 119 ? 6.547 26.719 -8.164 1 94.44 119 ASN B O 1
ATOM 2415 N N . VAL B 1 120 ? 7.645 28.438 -7.273 1 95.19 120 VAL B N 1
ATOM 2416 C CA . VAL B 1 120 ? 7.473 27.922 -5.926 1 95.19 120 VAL B CA 1
ATOM 2417 C C . VAL B 1 120 ? 5.992 27.891 -5.566 1 95.19 120 VAL B C 1
ATOM 2419 O O . VAL B 1 120 ? 5.469 26.859 -5.137 1 95.19 120 VAL B O 1
ATOM 2422 N N . ILE B 1 121 ? 5.355 28.969 -5.785 1 95.31 121 ILE B N 1
ATOM 2423 C CA . ILE B 1 121 ? 3.938 29.078 -5.457 1 95.31 121 ILE B CA 1
ATOM 2424 C C . ILE B 1 121 ? 3.133 28.125 -6.336 1 95.31 121 ILE B C 1
ATOM 2426 O O . ILE B 1 121 ? 2.23 27.438 -5.852 1 95.31 121 ILE B O 1
ATOM 2430 N N . LYS B 1 122 ? 3.439 28.109 -7.527 1 95.81 122 LYS B N 1
ATOM 2431 C CA . LYS B 1 122 ? 2.762 27.219 -8.469 1 95.81 122 LYS B CA 1
ATOM 2432 C C . LYS B 1 122 ? 2.848 25.766 -8.023 1 95.81 122 LYS B C 1
ATOM 2434 O O . LYS B 1 122 ? 1.847 25.047 -8.031 1 95.81 122 LYS B O 1
ATOM 2439 N N . THR B 1 123 ? 4.023 25.391 -7.637 1 94.88 123 THR B N 1
ATOM 2440 C CA . THR B 1 123 ? 4.242 24.016 -7.188 1 94.88 123 THR B CA 1
ATOM 2441 C C . THR B 1 123 ? 3.434 23.734 -5.93 1 94.88 123 THR B C 1
ATOM 2443 O O . THR B 1 123 ? 2.84 22.656 -5.805 1 94.88 123 THR B O 1
ATOM 2446 N N . LEU B 1 124 ? 3.426 24.672 -5.082 1 95.94 124 LEU B N 1
ATOM 2447 C CA . LEU B 1 124 ? 2.67 24.5 -3.842 1 95.94 124 LEU B CA 1
ATOM 2448 C C . LEU B 1 124 ? 1.182 24.344 -4.133 1 95.94 124 LEU B C 1
ATOM 2450 O O . LEU B 1 124 ? 0.502 23.547 -3.477 1 95.94 124 LEU B O 1
ATOM 2454 N N . LEU B 1 125 ? 0.708 25.047 -5.094 1 97.19 125 LEU B N 1
ATOM 2455 C CA . LEU B 1 125 ? -0.688 24.969 -5.508 1 97.19 125 LEU B CA 1
ATOM 2456 C C . LEU B 1 125 ? -0.974 23.641 -6.215 1 97.19 125 LEU B C 1
ATOM 2458 O O . LEU B 1 125 ? -1.992 23 -5.949 1 97.19 125 LEU B O 1
ATOM 2462 N N . GLU B 1 126 ? -0.101 23.219 -7.012 1 95.5 126 GLU B N 1
ATOM 2463 C CA . GLU B 1 126 ? -0.255 21.984 -7.77 1 95.5 126 GLU B CA 1
ATOM 2464 C C . GLU B 1 126 ? -0.263 20.766 -6.844 1 95.5 126 GLU B C 1
ATOM 2466 O O . GLU B 1 126 ? -1.007 19.812 -7.074 1 95.5 126 GLU B O 1
ATOM 2471 N N . ARG B 1 127 ? 0.522 20.891 -5.781 1 93 127 ARG B N 1
ATOM 2472 C CA . ARG B 1 127 ? 0.594 19.797 -4.809 1 93 127 ARG B CA 1
ATOM 2473 C C . ARG B 1 127 ? -0.593 19.844 -3.854 1 93 127 ARG B C 1
ATOM 2475 O O . ARG B 1 127 ? -0.762 18.953 -3.025 1 93 127 ARG B O 1
ATOM 2482 N N . GLU B 1 128 ? -1.233 20.906 -3.93 1 96.88 128 GLU B N 1
ATOM 2483 C CA . GLU B 1 128 ? -2.424 21.141 -3.119 1 96.88 128 GLU B CA 1
ATOM 2484 C C . GLU B 1 128 ? -2.068 21.266 -1.641 1 96.88 128 GLU B C 1
ATOM 2486 O O . GLU B 1 128 ? -2.84 20.844 -0.774 1 96.88 128 GLU B O 1
ATOM 2491 N N . TRP B 1 129 ? -0.923 21.734 -1.456 1 96 129 TRP B N 1
ATOM 2492 C CA . TRP B 1 129 ? -0.552 22.062 -0.082 1 96 129 TRP B CA 1
ATOM 2493 C C . TRP B 1 129 ? -1.034 23.453 0.299 1 96 129 TRP B C 1
ATOM 2495 O O . TRP B 1 129 ? -1.247 23.75 1.479 1 96 129 TRP B O 1
ATOM 2505 N N . VAL B 1 130 ? -1.164 24.234 -0.693 1 97.88 130 VAL B N 1
ATOM 2506 C CA . VAL B 1 130 ? -1.619 25.609 -0.556 1 97.88 130 VAL B CA 1
ATOM 2507 C C . VAL B 1 130 ? -2.801 25.859 -1.489 1 97.88 130 VAL B C 1
ATOM 2509 O O . VAL B 1 130 ? -2.928 25.203 -2.529 1 97.88 130 VAL B O 1
ATOM 2512 N N . LYS B 1 131 ? -3.67 26.781 -1.069 1 98.56 131 LYS B N 1
ATOM 2513 C CA . LYS B 1 131 ? -4.797 27.203 -1.896 1 98.56 131 LYS B CA 1
ATOM 2514 C C . LYS B 1 131 ? -5.031 28.703 -1.78 1 98.56 131 LYS B C 1
ATOM 2516 O O . LYS B 1 131 ? -4.496 29.359 -0.881 1 98.56 131 LYS B O 1
ATOM 2521 N N . VAL B 1 132 ? -5.84 29.188 -2.768 1 98.56 132 VAL B N 1
ATOM 2522 C CA . VAL B 1 132 ? -6.266 30.578 -2.721 1 98.56 132 VAL B CA 1
ATOM 2523 C C . VAL B 1 132 ? -7.508 30.719 -1.842 1 98.56 132 VAL B C 1
ATOM 2525 O O . VAL B 1 132 ? -8.516 30.047 -2.08 1 98.56 132 VAL B O 1
ATOM 2528 N N . LEU B 1 133 ? -7.387 31.562 -0.854 1 98.25 133 LEU B N 1
ATOM 2529 C CA . LEU B 1 133 ? -8.477 31.734 0.096 1 98.25 133 LEU B CA 1
ATOM 2530 C C . LEU B 1 133 ? -9.383 32.906 -0.317 1 98.25 133 LEU B C 1
ATOM 2532 O O . LEU B 1 133 ? -10.516 33 0.167 1 98.25 133 LEU B O 1
ATOM 2536 N N . GLY B 1 134 ? -8.906 33.719 -1.162 1 97.56 134 GLY B N 1
ATOM 2537 C CA . GLY B 1 134 ? -9.555 34.938 -1.602 1 97.56 134 GLY B CA 1
ATOM 2538 C C . GLY B 1 134 ? -8.586 36 -2.127 1 97.56 134 GLY B C 1
ATOM 2539 O O . GLY B 1 134 ? -7.52 35.656 -2.637 1 97.56 134 GLY B O 1
ATOM 2540 N N . HIS B 1 135 ? -9.211 37.25 -2.145 1 97.81 135 HIS B N 1
ATOM 2541 C CA . HIS B 1 135 ? -8.391 38.375 -2.607 1 97.81 135 HIS B CA 1
ATOM 2542 C C . HIS B 1 135 ? -8.359 39.5 -1.578 1 97.81 135 HIS B C 1
ATOM 2544 O O . HIS B 1 135 ? -9.367 39.75 -0.917 1 97.81 135 HIS B O 1
ATOM 2550 N N . LYS B 1 136 ? -7.199 40.031 -1.5 1 96.69 136 LYS B N 1
ATOM 2551 C CA . LYS B 1 136 ? -7.051 41.125 -0.567 1 96.69 136 LYS B CA 1
ATOM 2552 C C . LYS B 1 136 ? -7.695 42.406 -1.118 1 96.69 136 LYS B C 1
ATOM 2554 O O . LYS B 1 136 ? -7.594 42.688 -2.312 1 96.69 136 LYS B O 1
ATOM 2559 N N . ASP B 1 137 ? -8.266 43.25 -0.197 1 96.19 137 ASP B N 1
ATOM 2560 C CA . ASP B 1 137 ? -8.984 44.469 -0.604 1 96.19 137 ASP B CA 1
ATOM 2561 C C . ASP B 1 137 ? -8.023 45.625 -0.759 1 96.19 137 ASP B C 1
ATOM 2563 O O . ASP B 1 137 ? -8.109 46.625 -0.016 1 96.19 137 ASP B O 1
ATOM 2567 N N . VAL B 1 138 ? -7.133 45.562 -1.627 1 95.44 138 VAL B N 1
ATOM 2568 C CA . VAL B 1 138 ? -6.168 46.562 -2.01 1 95.44 138 VAL B CA 1
ATOM 2569 C C . VAL B 1 138 ? -6.055 46.625 -3.531 1 95.44 138 VAL B C 1
ATOM 2571 O O . VAL B 1 138 ? -6.5 45.719 -4.23 1 95.44 138 VAL B O 1
ATOM 2574 N N . PRO B 1 139 ? -5.602 47.781 -4 1 94.12 139 PRO B N 1
ATOM 2575 C CA . PRO B 1 139 ? -5.434 47.844 -5.453 1 94.12 139 PRO B CA 1
ATOM 2576 C C . PRO B 1 139 ? -4.734 46.594 -6.023 1 94.12 139 PRO B C 1
ATOM 2578 O O . PRO B 1 139 ? -3.754 46.125 -5.449 1 94.12 139 PRO B O 1
ATOM 2581 N N . GLY B 1 140 ? -5.207 45.969 -7.047 1 95.62 140 GLY B N 1
ATOM 2582 C CA . GLY B 1 140 ? -4.676 44.781 -7.688 1 95.62 140 GLY B CA 1
ATOM 2583 C C . GLY B 1 140 ? -5.305 43.5 -7.176 1 95.62 140 GLY B C 1
ATOM 2584 O O . GLY B 1 140 ? -5.133 42.438 -7.773 1 95.62 140 GLY B O 1
ATOM 2585 N N . ARG B 1 141 ? -5.941 43.625 -6.043 1 97.06 141 ARG B N 1
ATOM 2586 C CA . ARG B 1 141 ? -6.672 42.531 -5.41 1 97.06 141 ARG B CA 1
ATOM 2587 C C . ARG B 1 141 ? -5.863 41.25 -5.441 1 97.06 141 ARG B C 1
ATOM 2589 O O . ARG B 1 141 ? -6.312 40.25 -6 1 97.06 141 ARG B O 1
ATOM 2596 N N . PRO B 1 142 ? -4.715 41.25 -4.859 1 97.38 142 PRO B N 1
ATOM 2597 C CA . PRO B 1 142 ? -3.871 40.062 -4.914 1 97.38 142 PRO B CA 1
ATOM 2598 C C . PRO B 1 142 ? -4.492 38.875 -4.188 1 97.38 142 PRO B C 1
ATOM 2600 O O . PRO B 1 142 ? -5.25 39.031 -3.229 1 97.38 142 PRO B O 1
ATOM 2603 N N . GLU B 1 143 ? -4.109 37.688 -4.625 1 97.62 143 GLU B N 1
ATOM 2604 C CA . GLU B 1 143 ? -4.57 36.438 -4.004 1 97.62 143 GLU B CA 1
ATOM 2605 C C . GLU B 1 143 ? -4.031 36.312 -2.582 1 97.62 143 GLU B C 1
ATOM 2607 O O . GLU B 1 143 ? -2.875 36.625 -2.316 1 97.62 143 GLU B O 1
ATOM 2612 N N . MET B 1 144 ? -4.895 35.844 -1.686 1 98.62 144 MET B N 1
ATOM 2613 C CA . MET B 1 144 ? -4.484 35.438 -0.341 1 98.62 144 MET B CA 1
ATOM 2614 C C . MET B 1 144 ? -4.352 33.938 -0.235 1 98.62 144 MET B C 1
ATOM 2616 O O . MET B 1 144 ? -5.266 33.188 -0.607 1 98.62 144 MET B O 1
ATOM 2620 N N . LEU B 1 145 ? -3.18 33.531 0.3 1 98.5 145 LEU B N 1
ATOM 2621 C CA . LEU B 1 145 ? -2.842 32.125 0.319 1 98.5 145 LEU B CA 1
ATOM 2622 C C . LEU B 1 145 ? -3.012 31.547 1.72 1 98.5 145 LEU B C 1
ATOM 2624 O O . LEU B 1 145 ? -2.775 32.219 2.715 1 98.5 145 LEU B O 1
ATOM 2628 N N . GLY B 1 146 ? -3.422 30.234 1.737 1 98.12 146 GLY B N 1
ATOM 2629 C CA . GLY B 1 146 ? -3.492 29.438 2.949 1 98.12 146 GLY B CA 1
ATOM 2630 C C . GLY B 1 146 ? -3.219 27.969 2.709 1 98.12 146 GLY B C 1
ATOM 2631 O O . GLY B 1 146 ? -3.1 27.531 1.562 1 98.12 146 GLY B O 1
ATOM 2632 N N . THR B 1 147 ? -3.119 27.188 3.785 1 96.94 147 THR B N 1
ATOM 2633 C CA . THR B 1 147 ? -2.805 25.766 3.672 1 96.94 147 THR B CA 1
ATOM 2634 C C . THR B 1 147 ? -4.078 24.938 3.527 1 96.94 147 THR B C 1
ATOM 2636 O O . THR B 1 147 ? -5.184 25.453 3.734 1 96.94 147 THR B O 1
ATOM 2639 N N . THR B 1 148 ? -3.924 23.734 3.062 1 97.5 148 THR B N 1
ATOM 2640 C CA . THR B 1 148 ? -5.031 22.797 2.885 1 97.5 148 THR B CA 1
ATOM 2641 C C . THR B 1 148 ? -4.949 21.672 3.9 1 97.5 148 THR B C 1
ATOM 2643 O O . THR B 1 148 ? -3.986 21.578 4.664 1 97.5 148 THR B O 1
ATOM 2646 N N . ARG B 1 149 ? -5.949 20.844 3.852 1 95.44 149 ARG B N 1
ATOM 2647 C CA . ARG B 1 149 ? -5.922 19.641 4.66 1 95.44 149 ARG B CA 1
ATOM 2648 C C . ARG B 1 149 ? -4.809 18.703 4.203 1 95.44 149 ARG B C 1
ATOM 2650 O O . ARG B 1 149 ? -4.211 18 5.02 1 95.44 149 ARG B O 1
ATOM 2657 N N . GLN B 1 150 ? -4.602 18.719 2.961 1 96.06 150 GLN B N 1
ATOM 2658 C CA . GLN B 1 150 ? -3.529 17.906 2.402 1 96.06 150 GLN B CA 1
ATOM 2659 C C . GLN B 1 150 ? -2.184 18.266 3.021 1 96.06 150 GLN B C 1
ATOM 2661 O O . GLN B 1 150 ? -1.35 17.391 3.266 1 96.06 150 GLN B O 1
ATOM 2666 N N . PHE B 1 151 ? -2.016 19.531 3.174 1 94.75 151 PHE B N 1
ATOM 2667 C CA . PHE B 1 151 ? -0.809 20 3.842 1 94.75 151 PHE B CA 1
ATOM 2668 C C . PHE B 1 151 ? -0.688 19.391 5.234 1 94.75 151 PHE B C 1
ATOM 2670 O O . PHE B 1 151 ? 0.354 18.828 5.582 1 94.75 151 PHE B O 1
ATOM 2677 N N . LEU B 1 152 ? -1.708 19.484 5.98 1 94.75 152 LEU B N 1
ATOM 2678 C CA . LEU B 1 152 ? -1.689 18.953 7.34 1 94.75 152 LEU B CA 1
ATOM 2679 C C . LEU B 1 152 ? -1.436 17.453 7.336 1 94.75 152 LEU B C 1
ATOM 2681 O O . LEU B 1 152 ? -0.616 16.953 8.109 1 94.75 152 LEU B O 1
ATOM 2685 N N . ASP B 1 153 ? -2.119 16.719 6.496 1 94.75 153 ASP B N 1
ATOM 2686 C CA . ASP B 1 153 ? -1.951 15.273 6.395 1 94.75 153 ASP B CA 1
ATOM 2687 C C . ASP B 1 153 ? -0.509 14.914 6.047 1 94.75 153 ASP B C 1
ATOM 2689 O O . ASP B 1 153 ? 0.074 14.016 6.652 1 94.75 153 ASP B O 1
ATOM 2693 N N . TYR B 1 154 ? -0.036 15.656 5.105 1 90.44 154 TYR B N 1
ATOM 2694 C CA . TYR B 1 154 ? 1.315 15.367 4.641 1 90.44 154 TYR B CA 1
ATOM 2695 C C . TYR B 1 154 ? 2.328 15.531 5.766 1 90.44 154 TYR B C 1
ATOM 2697 O O . TYR B 1 154 ? 3.254 14.727 5.902 1 90.44 154 TYR B O 1
ATOM 2705 N N . PHE B 1 155 ? 2.137 16.516 6.523 1 89.44 155 PHE B N 1
ATOM 2706 C CA . PHE B 1 155 ? 3.102 16.828 7.578 1 89.44 155 PHE B CA 1
ATOM 2707 C C . PHE B 1 155 ? 2.678 16.188 8.898 1 89.44 155 PHE B C 1
ATOM 2709 O O . PHE B 1 155 ? 3.234 16.5 9.953 1 89.44 155 PHE B O 1
ATOM 2716 N N . ASN B 1 156 ? 1.692 15.359 8.875 1 93.69 156 ASN B N 1
ATOM 2717 C CA . ASN B 1 156 ? 1.228 14.602 10.031 1 93.69 156 ASN B CA 1
ATOM 2718 C C . ASN B 1 156 ? 0.75 15.516 11.148 1 93.69 156 ASN B C 1
ATOM 2720 O O . ASN B 1 156 ? 1.089 15.312 12.312 1 93.69 156 ASN B O 1
ATOM 2724 N N . LEU B 1 157 ? -0.019 16.531 10.711 1 93.5 157 LEU B N 1
ATOM 2725 C CA . LEU B 1 157 ? -0.571 17.484 11.664 1 93.5 157 LEU B CA 1
ATOM 2726 C C . LEU B 1 157 ? -2.084 17.328 11.781 1 93.5 157 LEU B C 1
ATOM 2728 O O . LEU B 1 157 ? -2.766 17.094 10.781 1 93.5 157 LEU B O 1
ATOM 2732 N N . LYS B 1 158 ? -2.541 17.516 13.008 1 95.06 158 LYS B N 1
ATOM 2733 C CA . LYS B 1 158 ? -3.988 17.516 13.203 1 95.06 158 LYS B CA 1
ATOM 2734 C C . LYS B 1 158 ? -4.586 18.891 12.914 1 95.06 158 LYS B C 1
ATOM 2736 O O . LYS B 1 158 ? -5.742 19 12.508 1 95.06 158 LYS B O 1
ATOM 2741 N N . SER B 1 159 ? -3.789 19.828 13.203 1 94.69 159 SER B N 1
ATOM 2742 C CA . SER B 1 159 ? -4.176 21.234 12.992 1 94.69 159 SER B CA 1
ATOM 2743 C C . SER B 1 159 ? -2.951 22.125 12.906 1 94.69 159 SER B C 1
ATOM 2745 O O . SER B 1 159 ? -1.829 21.703 13.172 1 94.69 159 SER B O 1
ATOM 2747 N N . LEU B 1 160 ? -3.176 23.359 12.508 1 91.25 160 LEU B N 1
ATOM 2748 C CA . LEU B 1 160 ? -2.094 24.328 12.352 1 91.25 160 LEU B CA 1
ATOM 2749 C C . LEU B 1 160 ? -1.474 24.672 13.703 1 91.25 160 LEU B C 1
ATOM 2751 O O . LEU B 1 160 ? -0.323 25.109 13.766 1 91.25 160 LEU B O 1
ATOM 2755 N N . ASP B 1 161 ? -2.166 24.406 14.781 1 89.88 161 ASP B N 1
ATOM 2756 C CA . ASP B 1 161 ? -1.692 24.703 16.125 1 89.88 161 ASP B CA 1
ATOM 2757 C C . ASP B 1 161 ? -0.514 23.812 16.5 1 89.88 161 ASP B C 1
ATOM 2759 O O . ASP B 1 161 ? 0.232 24.125 17.438 1 89.88 161 ASP B O 1
ATOM 2763 N N . GLU B 1 162 ? -0.363 22.797 15.812 1 89.38 162 GLU B N 1
ATOM 2764 C CA . GLU B 1 162 ? 0.7 21.844 16.125 1 89.38 162 GLU B CA 1
ATOM 2765 C C . GLU B 1 162 ? 2 22.219 15.414 1 89.38 162 GLU B C 1
ATOM 2767 O O . GLU B 1 162 ? 3.025 21.562 15.602 1 89.38 162 GLU B O 1
ATOM 2772 N N . LEU B 1 163 ? 1.919 23.25 14.57 1 85.38 163 LEU B N 1
ATOM 2773 C CA . LEU B 1 163 ? 3.121 23.688 13.867 1 85.38 163 LEU B CA 1
ATOM 2774 C C . LEU B 1 163 ? 4.164 24.219 14.844 1 85.38 163 LEU B C 1
ATOM 2776 O O . LEU B 1 163 ? 3.852 25.016 15.727 1 85.38 163 LEU B O 1
ATOM 2780 N N . PRO B 1 164 ? 5.336 23.578 14.609 1 73.88 164 PRO B N 1
ATOM 2781 C CA . PRO B 1 164 ? 6.371 24.125 15.492 1 73.88 164 PRO B CA 1
ATOM 2782 C C . PRO B 1 164 ? 6.691 25.594 15.195 1 73.88 164 PRO B C 1
ATOM 2784 O O . PRO B 1 164 ? 6.441 26.062 14.078 1 73.88 164 PRO B O 1
ATOM 2787 N N . SER B 1 165 ? 7.066 26.297 16.203 1 61.16 165 SER B N 1
ATOM 2788 C CA . SER B 1 165 ? 7.445 27.688 16 1 61.16 165 SER B CA 1
ATOM 2789 C C . SER B 1 165 ? 8.531 27.828 14.938 1 61.16 165 SER B C 1
ATOM 2791 O O . SER B 1 165 ? 9.281 26.875 14.695 1 61.16 165 SER B O 1
ATOM 2793 N N . LEU B 1 166 ? 8.391 28.812 13.992 1 54 166 LEU B N 1
ATOM 2794 C CA . LEU B 1 166 ? 9.344 29.109 12.938 1 54 166 LEU B CA 1
ATOM 2795 C C . LEU B 1 166 ? 10.773 28.906 13.422 1 54 166 LEU B C 1
ATOM 2797 O O . LEU B 1 166 ? 11.625 28.422 12.672 1 54 166 LEU B O 1
ATOM 2801 N N . LEU B 1 167 ? 11.008 29.312 14.57 1 52.22 167 LEU B N 1
ATOM 2802 C CA . LEU B 1 167 ? 12.336 29.141 15.141 1 52.22 167 LEU B CA 1
ATOM 2803 C C . LEU B 1 167 ? 12.727 27.672 15.195 1 52.22 167 LEU B C 1
ATOM 2805 O O . LEU B 1 167 ? 13.875 27.312 14.938 1 52.22 167 LEU B O 1
ATOM 2809 N N . ALA B 1 168 ? 11.82 26.938 15.531 1 53.47 168 ALA B N 1
ATOM 2810 C CA . ALA B 1 168 ? 12.062 25.5 15.625 1 53.47 168 ALA B CA 1
ATOM 2811 C C . ALA B 1 168 ? 12.188 24.875 14.234 1 53.47 168 ALA B C 1
ATOM 2813 O O . ALA B 1 168 ? 12.844 23.844 14.07 1 53.47 168 ALA B O 1
ATOM 2814 N N . MET B 1 169 ? 11.602 25.438 13.273 1 53.25 169 MET B N 1
ATOM 2815 C CA . MET B 1 169 ? 11.633 24.969 11.898 1 53.25 169 MET B CA 1
ATOM 2816 C C . MET B 1 169 ? 12.992 25.234 11.25 1 53.25 169 MET B C 1
ATOM 2818 O O . MET B 1 169 ? 13.406 24.531 10.336 1 53.25 169 MET B O 1
ATOM 2822 N N . LYS B 1 170 ? 13.484 26.438 11.617 1 51.16 170 LYS B N 1
ATOM 2823 C CA . LYS B 1 170 ? 14.828 26.703 11.117 1 51.16 170 LYS B CA 1
ATOM 2824 C C . LYS B 1 170 ? 15.766 25.531 11.391 1 51.16 170 LYS B C 1
ATOM 2826 O O . LYS B 1 170 ? 16.672 25.266 10.609 1 51.16 170 LYS B O 1
ATOM 2831 N N . GLY B 1 171 ? 15.57 24.953 12.555 1 48.34 171 GLY B N 1
ATOM 2832 C CA . GLY B 1 171 ? 16.391 23.797 12.906 1 48.34 171 GLY B CA 1
ATOM 2833 C C . GLY B 1 171 ? 15.891 22.5 12.305 1 48.34 171 GLY B C 1
ATOM 2834 O O . GLY B 1 171 ? 16.5 21.453 12.5 1 48.34 171 GLY B O 1
ATOM 2835 N N . LEU B 1 172 ? 14.695 22.469 12.008 1 47.03 172 LEU B N 1
ATOM 2836 C CA . LEU B 1 172 ? 14.109 21.234 11.492 1 47.03 172 LEU B CA 1
ATOM 2837 C C . LEU B 1 172 ? 14.727 20.859 10.148 1 47.03 172 LEU B C 1
ATOM 2839 O O . LEU B 1 172 ? 14.766 21.688 9.227 1 47.03 172 LEU B O 1
ATOM 2843 N N . ASP B 1 173 ? 15.711 20.203 10.258 1 45.88 173 ASP B N 1
ATOM 2844 C CA . ASP B 1 173 ? 16.188 19.562 9.023 1 45.88 173 ASP B CA 1
ATOM 2845 C C . ASP B 1 173 ? 15.016 19.047 8.195 1 45.88 173 ASP B C 1
ATOM 2847 O O . ASP B 1 173 ? 14.469 17.969 8.484 1 45.88 173 ASP B O 1
ATOM 2851 N N . ILE B 1 174 ? 14.242 20 7.586 1 47.06 174 ILE B N 1
ATOM 2852 C CA . ILE B 1 174 ? 13.141 19.703 6.676 1 47.06 174 ILE B CA 1
ATOM 2853 C C . ILE B 1 174 ? 13.422 18.391 5.934 1 47.06 174 ILE B C 1
ATOM 2855 O O . ILE B 1 174 ? 12.5 17.656 5.586 1 47.06 174 ILE B O 1
ATOM 2859 N N . ASP B 1 175 ? 14.734 18.172 5.801 1 46.75 175 ASP B N 1
ATOM 2860 C CA . ASP B 1 175 ? 15.117 16.938 5.141 1 46.75 175 ASP B CA 1
ATOM 2861 C C . ASP B 1 175 ? 14.625 15.719 5.926 1 46.75 175 ASP B C 1
ATOM 2863 O O . ASP B 1 175 ? 14.625 14.602 5.41 1 46.75 175 ASP B O 1
ATOM 2867 N N . GLN B 1 176 ? 14.43 16.016 7.141 1 44.41 176 GLN B N 1
ATOM 2868 C CA . GLN B 1 176 ? 14.031 14.906 7.992 1 44.41 176 GLN B CA 1
ATOM 2869 C C . GLN B 1 176 ? 12.508 14.789 8.055 1 44.41 176 GLN B C 1
ATOM 2871 O O . GLN B 1 176 ? 11.977 13.875 8.695 1 44.41 176 GLN B O 1
ATOM 2876 N N . LEU B 1 177 ? 11.812 15.812 7.688 1 42.75 177 LEU B N 1
ATOM 2877 C CA . LEU B 1 177 ? 10.367 15.641 7.66 1 42.75 177 LEU B CA 1
ATOM 2878 C C . LEU B 1 177 ? 9.977 14.469 6.77 1 42.75 177 LEU B C 1
ATOM 2880 O O . LEU B 1 177 ? 10.531 14.289 5.688 1 42.75 177 LEU B O 1
ATOM 2884 N N . PRO B 1 178 ? 9.477 13.508 7.469 1 41.66 178 PRO B N 1
ATOM 2885 C CA . PRO B 1 178 ? 9.039 12.375 6.645 1 41.66 178 PRO B CA 1
ATOM 2886 C C . PRO B 1 178 ? 8.188 12.812 5.453 1 41.66 178 PRO B C 1
ATOM 2888 O O . PRO B 1 178 ? 7.035 13.211 5.625 1 41.66 178 PRO B O 1
ATOM 2891 N N . LEU B 1 179 ? 8.586 13.719 4.727 1 38.69 179 LEU B N 1
ATOM 2892 C CA . LEU B 1 179 ? 7.801 14.047 3.539 1 38.69 179 LEU B CA 1
ATOM 2893 C C . LEU B 1 179 ? 7.418 12.781 2.777 1 38.69 179 LEU B C 1
ATOM 2895 O O . LEU B 1 179 ? 8.289 11.984 2.42 1 38.69 179 LEU B O 1
ATOM 2899 N N . ALA B 1 180 ? 6.27 12.258 3.092 1 39.12 180 ALA B N 1
ATOM 2900 C CA . ALA B 1 180 ? 5.602 11.078 2.541 1 39.12 180 ALA B CA 1
ATOM 2901 C C . ALA B 1 180 ? 5.766 11.016 1.025 1 39.12 180 ALA B C 1
ATOM 2903 O O . ALA B 1 180 ? 5.441 11.977 0.317 1 39.12 180 ALA B O 1
ATOM 2904 N N . LEU B 1 181 ? 6.699 10.281 0.447 1 34.44 181 LEU B N 1
ATOM 2905 C CA . LEU B 1 181 ? 6.922 9.938 -0.955 1 34.44 181 LEU B CA 1
ATOM 2906 C C . LEU B 1 181 ? 5.633 9.461 -1.609 1 34.44 181 LEU B C 1
ATOM 2908 O O . LEU B 1 181 ? 5.113 8.398 -1.261 1 34.44 181 LEU B O 1
ATOM 2912 N N . ASP B 1 182 ? 4.734 10.344 -1.709 1 33.72 182 ASP B N 1
ATOM 2913 C CA . ASP B 1 182 ? 3.586 10 -2.543 1 33.72 182 ASP B CA 1
ATOM 2914 C C . ASP B 1 182 ? 4.027 9.328 -3.838 1 33.72 182 ASP B C 1
ATOM 2916 O O . ASP B 1 182 ? 4.348 10 -4.816 1 33.72 182 ASP B O 1
ATOM 2920 N N . SER B 1 183 ? 5.008 8.492 -3.9 1 28.34 183 SER B N 1
ATOM 2921 C CA . SER B 1 183 ? 5.145 7.969 -5.258 1 28.34 183 SER B CA 1
ATOM 2922 C C . SER B 1 183 ? 3.842 7.348 -5.746 1 28.34 183 SER B C 1
ATOM 2924 O O . SER B 1 183 ? 3.164 6.641 -4.996 1 28.34 183 SER B O 1
ATOM 2926 N N . LYS B 1 184 ? 3.266 7.703 -7.012 1 23.7 184 LYS B N 1
ATOM 2927 C CA . LYS B 1 184 ? 2.229 7 -7.762 1 23.7 184 LYS B CA 1
ATOM 2928 C C . LYS B 1 184 ? 2.457 5.492 -7.734 1 23.7 184 LYS B C 1
ATOM 2930 O O . LYS B 1 184 ? 3.592 5.027 -7.863 1 23.7 184 LYS B O 1
#

pLDDT: mean 88.18, std 17.27, range [23.7, 98.75]

Solvent-accessible surface area (backbone atoms only — not comparable to full-atom values): 20952 Å² total; per-residue (Å²): 133,63,60,39,42,46,50,47,41,41,34,68,72,44,94,58,54,40,29,69,68,58,58,42,67,59,51,55,79,88,68,68,68,48,66,67,56,49,52,53,26,50,52,53,40,42,61,61,24,73,83,48,41,35,38,68,42,64,25,53,58,22,38,32,56,42,73,31,77,91,48,41,70,49,48,48,70,72,37,88,60,64,69,78,81,73,49,67,68,49,51,51,51,49,48,48,33,64,74,50,47,73,37,36,67,67,54,52,22,61,76,66,70,45,84,71,61,68,64,50,57,50,50,35,43,74,70,38,33,32,44,76,76,47,61,41,98,49,92,85,42,48,55,18,29,26,65,37,64,54,35,29,44,52,70,59,21,59,48,78,85,68,56,69,55,68,74,54,48,73,67,42,55,65,84,64,50,68,67,70,67,78,67,132,134,64,60,38,43,47,49,47,41,40,33,68,69,44,92,60,55,41,30,68,68,58,56,44,65,59,52,56,80,89,68,68,69,48,64,68,56,48,51,54,28,49,52,53,39,41,62,62,24,74,82,47,38,36,38,68,44,66,26,53,57,21,38,33,55,41,72,32,76,92,48,41,69,50,49,48,68,71,38,87,59,62,68,78,81,72,50,68,68,47,50,51,51,51,49,47,32,64,74,48,46,74,37,35,69,67,56,52,22,59,74,67,70,45,84,70,61,67,64,50,56,50,49,37,43,74,70,38,33,30,44,77,77,46,61,43,98,50,95,85,43,50,56,19,30,28,64,36,66,56,33,29,44,53,69,61,21,59,48,79,84,71,55,70,55,67,75,56,46,73,66,43,56,65,85,63,49,70,67,71,66,75,66,132

Secondary structure (DSSP, 8-state):
--HHHHHHHHHHH-SS-B-HHHHHTTS-GGG---HHHHHHHHHHHHHHGGGSSEEEEEETTEEEEEE-HHHHHHHHHT-SS------HHHHHHHHHHHHH-SB-HHHHHHHHTSPPPHHHHHHHHHTTSEEEEEE-SSTT-PEEEEE-HHHHHHTT-SSGGGPPPHHHHHSS-GGGS-------/--HHHHHHHHHHH-SS-B-HHHHHTTS-GGG---HHHHHHHHHHHHHHGGGSSEEEEEETTEEEEEE-HHHHHHHHHT-SS------HHHHHHHHHHHHH-SB-HHHHHHHHTSPPPHHHHHHHHHTTSEEEEEE-SSTT-PEEEEE-HHHHHHTT-SSGGGPPPHHHHHSS-GGGS-------